Protein AF-A0A3N5FG67-F1 (afdb_monomer)

Nearest PDB structures (foldseek):
  4eu0-assembly1_A  TM=2.355E-01  e=5.392E+00  Pseudomonas aeruginosa PAO1
  4etz-assembly2_B  TM=2.307E-01  e=5.392E+00  Pseudomonas aeruginosa PAO1
  7pik-assembly1_A  TM=1.879E-01  e=8.433E+00  Escherichia coli

Radius of gyration: 26.22 Å; Cα contacts (8 Å, |Δi|>4): 279; chains: 1; bounding box: 77×33×66 Å

Mean predicted aligned error: 15.72 Å

Solvent-accessible surface area (backbone atoms only — not comparable to full-atom values): 15764 Å² total; per-residue (Å²): 131,84,52,70,67,56,54,52,27,53,52,29,44,53,50,21,51,55,36,45,70,78,39,60,71,86,34,72,65,22,47,48,33,37,47,57,21,36,53,44,44,48,61,48,24,77,77,35,61,62,48,38,42,33,62,53,98,92,42,45,23,49,73,85,39,71,60,94,42,66,78,58,40,70,61,45,53,58,52,35,57,72,33,66,47,49,28,42,36,42,34,55,83,58,46,63,67,35,52,48,52,46,47,44,39,57,72,73,63,31,86,87,49,86,44,39,69,59,48,38,55,51,36,43,75,72,66,24,78,39,56,42,40,54,67,74,74,97,77,68,96,67,79,80,77,70,86,85,58,104,58,46,71,67,60,48,43,52,50,46,42,51,49,43,55,48,51,77,74,48,58,80,85,54,46,65,59,55,28,54,52,41,35,55,58,51,59,77,34,70,87,44,91,60,43,67,58,51,58,70,61,50,56,79,94,42,51,81,41,54,50,77,94,71,52,86,65,76,85,54,79,77,76,61,80,48,53,72,38,53,51,50,53,56,70,67,47,53,81,87,71,26,55,67,60,46,71,72,44,43,73,62,43,36,52,50,19,52,77,70,71,36,56,73,59,33,52,55,54,63,75,72,110

Foldseek 3Di:
DDDPLVVQLLVLLLQLLVVLLVDPLPDPSNLVSLVSNQVSVQVVCVVPFKWKWFQDPVWIDIPNHHDPPVVSGVSVVVLCVVLLFGMKMAGHPDDSQLSSLVSNCSNPPRPVPNDQVVVQVVSVVVVNDRMGTPDDPPPDPPPDPPPDFPADLVRLLVLLQVLLVCLVVDDPVCNVVSLVVLVVSLVRCVPPPCSVVSQVSHDPSSNSSDDPVRDPPVVDDPPPVALVNVLVVLVPDDLVVNPPVLVVCLVVSLVRCVVVVNNVSNVVSVVSD

Structure (mmCIF, N/CA/C/O backbone):
data_AF-A0A3N5FG67-F1
#
_entry.id   AF-A0A3N5FG67-F1
#
loop_
_atom_site.group_PDB
_atom_site.id
_atom_site.type_symbol
_atom_site.label_atom_id
_atom_site.label_alt_id
_atom_site.label_comp_id
_atom_site.label_asym_id
_atom_site.label_entity_id
_atom_site.label_seq_id
_atom_site.pdbx_PDB_ins_code
_atom_site.Cartn_x
_atom_site.Cartn_y
_atom_site.Cartn_z
_atom_site.occupancy
_atom_site.B_iso_or_equiv
_atom_site.auth_seq_id
_atom_site.auth_comp_id
_atom_site.auth_asym_id
_atom_site.auth_atom_id
_atom_site.pdbx_PDB_model_num
ATOM 1 N N . MET A 1 1 ? -18.919 -9.288 -8.823 1.00 71.25 1 MET A N 1
ATOM 2 C CA . MET A 1 1 ? -19.728 -8.094 -8.502 1.00 71.25 1 MET A CA 1
ATOM 3 C C . MET A 1 1 ? -19.546 -7.839 -7.022 1.00 71.25 1 MET A C 1
ATOM 5 O O . MET A 1 1 ? -19.678 -8.781 -6.248 1.00 71.25 1 MET A O 1
ATOM 9 N N . VAL A 1 2 ? -19.176 -6.618 -6.641 1.00 88.69 2 VAL A N 1
ATOM 10 C CA . VAL A 1 2 ? -18.920 -6.274 -5.236 1.00 88.69 2 VAL A CA 1
ATOM 11 C C . VAL A 1 2 ? -20.234 -6.344 -4.446 1.00 88.69 2 VAL A C 1
ATOM 13 O O . VAL A 1 2 ? -21.255 -5.838 -4.906 1.00 88.69 2 VAL A O 1
ATOM 16 N N . SER A 1 3 ? -20.225 -7.017 -3.292 1.00 93.81 3 SER A N 1
ATOM 17 C CA . SER A 1 3 ? -21.426 -7.201 -2.461 1.00 93.81 3 SER A CA 1
ATOM 18 C C . SER A 1 3 ? -21.827 -5.915 -1.724 1.00 93.81 3 SER A C 1
ATOM 20 O O . SER A 1 3 ? -20.976 -5.070 -1.447 1.00 93.81 3 SER A O 1
ATOM 22 N N . ALA A 1 4 ? -23.104 -5.787 -1.348 1.00 94.81 4 ALA A N 1
ATOM 23 C CA . ALA A 1 4 ? -23.589 -4.658 -0.545 1.00 94.81 4 ALA A CA 1
ATOM 24 C C . ALA A 1 4 ? -22.830 -4.520 0.789 1.00 94.81 4 ALA A C 1
ATOM 26 O O . ALA A 1 4 ? -22.434 -3.418 1.149 1.00 94.81 4 ALA A O 1
ATOM 27 N N . ALA A 1 5 ? -22.506 -5.643 1.441 1.00 95.88 5 ALA A N 1
ATOM 28 C CA . ALA A 1 5 ? -21.728 -5.658 2.681 1.00 95.88 5 ALA A CA 1
ATOM 29 C C . ALA A 1 5 ? -20.354 -4.980 2.534 1.00 95.88 5 ALA A C 1
ATOM 31 O O . ALA A 1 5 ? -19.906 -4.274 3.432 1.00 95.88 5 ALA A O 1
ATOM 32 N N . VAL A 1 6 ? -19.689 -5.148 1.386 1.00 96.81 6 VAL A N 1
ATOM 33 C CA . VAL A 1 6 ? -18.418 -4.460 1.114 1.00 96.81 6 VAL A CA 1
ATOM 34 C C . VAL A 1 6 ? -18.626 -2.952 0.977 1.00 96.81 6 VAL A C 1
ATOM 36 O O . VAL A 1 6 ? -17.807 -2.181 1.471 1.00 96.81 6 VAL A O 1
ATOM 39 N N . LEU A 1 7 ? -19.701 -2.515 0.317 1.00 96.62 7 LEU A N 1
ATOM 40 C CA . LEU A 1 7 ? -19.998 -1.087 0.180 1.00 96.62 7 LEU A CA 1
ATOM 41 C C . LEU A 1 7 ? -20.246 -0.439 1.546 1.00 96.62 7 LEU A C 1
ATOM 43 O O . LEU A 1 7 ? -19.737 0.656 1.788 1.00 96.62 7 LEU A O 1
ATOM 47 N N . ASP A 1 8 ? -20.937 -1.141 2.445 1.00 97.06 8 ASP A N 1
ATOM 48 C CA . ASP A 1 8 ? -21.167 -0.694 3.820 1.00 97.06 8 ASP A CA 1
ATOM 49 C C . ASP A 1 8 ? -19.847 -0.562 4.596 1.00 97.06 8 ASP A C 1
ATOM 51 O O . ASP A 1 8 ? -19.590 0.479 5.202 1.00 97.06 8 ASP A O 1
ATOM 55 N N . ILE A 1 9 ? -18.956 -1.559 4.504 1.00 97.94 9 ILE A N 1
ATOM 56 C CA . ILE A 1 9 ? -17.616 -1.510 5.121 1.00 97.94 9 ILE A CA 1
ATOM 57 C C . ILE A 1 9 ? -16.832 -0.297 4.627 1.00 97.94 9 ILE A C 1
ATOM 59 O O . ILE A 1 9 ? -16.255 0.442 5.423 1.00 97.94 9 ILE A O 1
ATOM 63 N N . LEU A 1 10 ? -16.806 -0.073 3.314 1.00 97.31 10 LEU A N 1
ATOM 64 C CA . LEU A 1 10 ? -16.072 1.034 2.709 1.00 97.31 10 LEU A CA 1
ATOM 65 C C . LEU A 1 10 ? -16.665 2.400 3.090 1.00 97.31 10 LEU A C 1
ATOM 67 O O . LEU A 1 10 ? -15.917 3.354 3.326 1.00 97.31 10 LEU A O 1
ATOM 71 N N . GLY A 1 11 ? -17.993 2.500 3.181 1.00 97.19 11 GLY A N 1
ATOM 72 C CA . GLY A 1 11 ? -18.691 3.688 3.670 1.00 97.19 11 GLY A CA 1
ATOM 73 C C . GLY A 1 11 ? -18.354 4.000 5.130 1.00 97.19 11 GLY A C 1
ATOM 74 O O . GLY A 1 11 ? -17.994 5.137 5.450 1.00 97.19 11 GLY A O 1
ATOM 75 N N . ASN A 1 12 ? -18.387 2.983 5.991 1.00 97.56 12 ASN A N 1
ATOM 76 C CA . ASN A 1 12 ? -18.045 3.106 7.407 1.00 97.56 12 ASN A CA 1
ATOM 77 C C . ASN A 1 12 ? -16.564 3.451 7.603 1.00 97.56 12 ASN A C 1
ATOM 79 O O . ASN A 1 12 ? -16.246 4.394 8.327 1.00 97.56 12 ASN A O 1
ATOM 83 N N . LEU A 1 13 ? -15.662 2.789 6.872 1.00 97.38 13 LEU A N 1
ATOM 84 C CA . LEU A 1 13 ? -14.227 3.066 6.912 1.00 97.38 13 LEU A CA 1
ATOM 85 C C . LEU A 1 13 ? -13.926 4.516 6.517 1.00 97.38 13 LEU A C 1
ATOM 87 O O . LEU A 1 13 ? -13.163 5.201 7.198 1.00 97.38 13 LEU A O 1
ATOM 91 N N . LYS A 1 14 ? -14.560 5.019 5.450 1.00 96.50 14 LYS A N 1
ATOM 92 C CA . LYS A 1 14 ? -14.459 6.429 5.051 1.00 96.50 14 LYS A CA 1
ATOM 93 C C . LYS A 1 14 ? -14.898 7.362 6.181 1.00 96.50 14 LYS A C 1
ATOM 95 O O . LYS A 1 14 ? -14.212 8.350 6.450 1.00 96.50 14 LYS A O 1
ATOM 100 N N . ALA A 1 15 ? -16.030 7.074 6.822 1.00 96.88 15 ALA A N 1
ATOM 101 C CA . ALA A 1 15 ? -16.536 7.876 7.930 1.00 96.88 15 ALA A CA 1
ATOM 102 C C . ALA A 1 15 ? -15.571 7.856 9.126 1.00 96.88 15 ALA A C 1
ATOM 104 O O . ALA A 1 15 ? -15.249 8.918 9.657 1.00 96.88 15 ALA A O 1
ATOM 105 N N . ALA A 1 16 ? -15.043 6.687 9.491 1.00 97.38 16 ALA A N 1
ATOM 106 C CA . ALA A 1 16 ? -14.086 6.535 10.582 1.00 97.38 16 ALA A CA 1
ATOM 107 C C . ALA A 1 16 ? -12.780 7.298 10.316 1.00 97.38 16 ALA A C 1
ATOM 109 O O . ALA A 1 16 ? -12.319 8.052 11.168 1.00 97.38 16 ALA A O 1
ATOM 110 N N . VAL A 1 17 ? -12.228 7.204 9.101 1.00 96.38 17 VAL A N 1
ATOM 111 C CA . VAL A 1 17 ? -11.057 7.995 8.686 1.00 96.38 17 VAL A CA 1
ATOM 112 C C . VAL A 1 17 ? -11.335 9.498 8.782 1.00 96.38 17 VAL A C 1
ATOM 114 O O . VAL A 1 17 ? -10.488 10.256 9.259 1.00 96.38 17 VAL A O 1
ATOM 117 N N . ALA A 1 18 ? -12.516 9.948 8.345 1.00 96.00 18 ALA A N 1
ATOM 118 C CA . ALA A 1 18 ? -12.897 11.354 8.427 1.00 96.00 18 ALA A CA 1
ATOM 119 C C . ALA A 1 18 ? -12.993 11.840 9.883 1.00 96.00 18 ALA A C 1
ATOM 121 O O . ALA A 1 18 ? -12.473 12.908 10.197 1.00 96.00 18 ALA A O 1
ATOM 122 N N . GLN A 1 19 ? -13.586 11.049 10.782 1.00 97.31 19 GLN A N 1
ATOM 123 C CA . GLN A 1 19 ? -13.655 11.388 12.206 1.00 97.31 19 GLN A CA 1
ATOM 124 C C . GLN A 1 19 ? -12.269 11.396 12.862 1.00 97.31 19 GLN A C 1
ATOM 126 O O . GLN A 1 19 ? -11.948 12.341 13.579 1.00 97.31 19 GLN A O 1
ATOM 131 N N . SER A 1 20 ? -11.405 10.421 12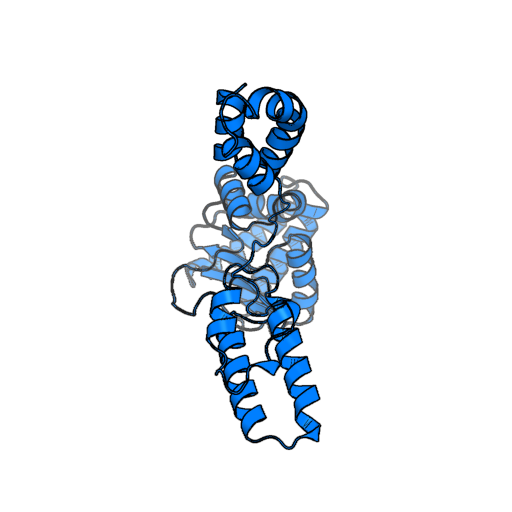.565 1.00 96.12 20 SER A N 1
ATOM 132 C CA . SER A 1 20 ? -10.050 10.336 13.139 1.00 96.12 20 SER A CA 1
ATOM 133 C C . SER A 1 20 ? -9.122 11.468 12.693 1.00 96.12 20 SER A C 1
ATOM 135 O O . SER A 1 20 ? -8.167 11.807 13.397 1.00 96.12 20 SER A O 1
ATOM 137 N N . ARG A 1 21 ? -9.402 12.096 11.542 1.00 95.00 21 ARG A N 1
ATOM 138 C CA . ARG A 1 21 ? -8.730 13.335 11.110 1.00 95.00 21 ARG A CA 1
ATOM 139 C C . ARG A 1 21 ? -9.104 14.531 11.980 1.00 95.00 21 ARG A C 1
ATOM 141 O O . ARG A 1 21 ? -8.253 15.375 12.241 1.00 95.00 21 ARG A O 1
ATOM 148 N N . LEU A 1 22 ? -10.362 14.605 12.411 1.00 96.31 22 LEU A N 1
ATOM 149 C CA . LEU A 1 22 ? -10.921 15.753 13.129 1.00 96.31 22 LEU A CA 1
ATOM 150 C C . LEU A 1 22 ? -10.793 15.631 14.650 1.00 96.31 22 LEU A C 1
ATOM 152 O O . LEU A 1 22 ? -10.710 16.639 15.348 1.00 96.31 22 LEU A O 1
ATOM 156 N N . HIS A 1 23 ? -10.760 14.406 15.166 1.00 96.50 23 HIS A N 1
ATOM 157 C CA . HIS A 1 23 ? -10.840 14.119 16.592 1.00 96.50 23 HIS A CA 1
ATOM 158 C C . HIS A 1 23 ? -9.753 13.123 17.030 1.00 96.50 23 HIS A C 1
ATOM 160 O O . HIS A 1 23 ? -9.230 12.371 16.204 1.00 96.50 23 HIS A O 1
ATOM 166 N N . PRO A 1 24 ? -9.373 13.110 18.322 1.00 93.94 24 PRO A N 1
ATOM 167 C CA . PRO A 1 24 ? -8.486 12.082 18.859 1.00 93.94 24 PRO A CA 1
ATOM 168 C C . PRO A 1 24 ? -9.160 10.702 18.833 1.00 93.94 24 PRO A C 1
ATOM 170 O O . PRO A 1 24 ? -10.391 10.602 18.869 1.00 93.94 24 PRO A O 1
ATOM 173 N N . LYS A 1 25 ? -8.342 9.641 18.816 1.00 92.88 25 LYS A N 1
ATOM 174 C CA . LYS A 1 25 ? -8.797 8.247 18.674 1.00 92.88 25 LYS A CA 1
ATOM 175 C C . LYS A 1 25 ? -9.834 7.810 19.722 1.00 92.88 25 LYS A C 1
ATOM 177 O O . LYS A 1 25 ? -10.733 7.043 19.403 1.00 92.88 25 LYS A O 1
ATOM 182 N N . ASP A 1 26 ? -9.746 8.350 20.938 1.00 93.94 26 ASP A N 1
ATOM 183 C CA . ASP A 1 26 ? -10.610 7.981 22.069 1.00 93.94 26 ASP A CA 1
ATOM 184 C C . ASP A 1 26 ? -11.890 8.838 22.147 1.00 93.94 26 ASP A C 1
ATOM 186 O O . ASP A 1 26 ? -12.676 8.725 23.088 1.00 93.94 26 ASP A O 1
ATOM 190 N N . SER A 1 27 ? -12.112 9.733 21.176 1.00 97.25 27 SER A N 1
ATOM 191 C CA . SER A 1 27 ? -13.328 10.548 21.135 1.00 97.25 27 SER A CA 1
ATOM 192 C C . SER A 1 27 ? -14.575 9.687 20.878 1.00 97.25 27 SER A C 1
ATOM 194 O O . SER A 1 27 ? -14.514 8.741 20.086 1.00 97.25 27 SER A O 1
ATOM 196 N N . PRO A 1 28 ? -15.743 10.029 21.461 1.00 97.50 28 PRO A N 1
ATOM 197 C CA . PRO A 1 28 ? -16.978 9.271 21.251 1.00 97.50 28 PRO A CA 1
ATOM 198 C C . PRO A 1 28 ? -17.358 9.103 19.773 1.00 97.50 28 PRO A C 1
ATOM 200 O O . PRO A 1 28 ? -17.897 8.070 19.384 1.00 97.50 28 PRO A O 1
ATOM 203 N N . GLN A 1 29 ? -17.061 10.104 18.939 1.00 96.00 29 GLN A N 1
ATOM 204 C CA . GLN A 1 29 ? -17.326 10.081 17.501 1.00 96.00 29 GLN A CA 1
ATOM 205 C C . GLN A 1 29 ? -16.463 9.037 16.785 1.00 96.00 29 GLN A C 1
ATOM 207 O O . GLN A 1 29 ? -16.998 8.226 16.027 1.00 96.00 29 GLN A O 1
ATOM 212 N N . VAL A 1 30 ? -15.151 9.023 17.052 1.00 96.38 30 VAL A N 1
ATOM 213 C CA . VAL A 1 30 ? -14.223 8.054 16.451 1.00 96.38 30 VAL A CA 1
ATOM 214 C C . VAL A 1 30 ? -14.550 6.647 16.928 1.00 96.38 30 VAL A C 1
ATOM 216 O O . VAL A 1 30 ? -14.718 5.762 16.095 1.00 96.38 30 VAL A O 1
ATOM 219 N N . VAL A 1 31 ? -14.749 6.457 18.235 1.00 96.75 31 VAL A N 1
ATOM 220 C CA . VAL A 1 31 ? -15.104 5.155 18.818 1.00 96.75 31 VAL A CA 1
ATOM 221 C C . VAL A 1 31 ? -16.396 4.612 18.209 1.00 96.75 31 VAL A C 1
ATOM 223 O O . VAL A 1 31 ? -16.435 3.447 17.817 1.00 96.75 31 VAL A O 1
ATOM 226 N N . LYS A 1 32 ? -17.430 5.451 18.051 1.00 97.56 32 LYS A N 1
ATOM 227 C CA . LYS A 1 32 ? -18.690 5.047 17.415 1.00 97.56 32 LYS A CA 1
ATOM 228 C C . LYS A 1 32 ? -18.476 4.612 15.963 1.00 97.56 32 LYS A C 1
ATOM 230 O O . LYS A 1 32 ? -18.797 3.482 15.619 1.00 97.56 32 LYS A O 1
ATOM 235 N N . THR A 1 33 ? -17.885 5.471 15.126 1.00 97.25 33 THR A N 1
ATOM 236 C CA . THR A 1 33 ? -17.659 5.134 13.704 1.00 97.25 33 THR A CA 1
ATOM 237 C C . THR A 1 33 ? -16.707 3.953 13.514 1.00 97.25 33 THR A C 1
ATOM 239 O O . THR A 1 33 ? -16.878 3.158 12.590 1.00 97.25 33 THR A O 1
ATOM 242 N N . GLY A 1 34 ? -15.728 3.796 14.405 1.00 97.12 34 GLY A N 1
ATOM 243 C CA . GLY A 1 34 ? -14.847 2.637 14.439 1.00 97.12 34 GLY A CA 1
ATOM 244 C C . GLY A 1 34 ? -15.579 1.361 14.844 1.00 97.12 34 GLY A C 1
ATOM 245 O O . GLY A 1 34 ? -15.317 0.325 14.247 1.00 97.12 34 GLY A O 1
ATOM 246 N N . SER A 1 35 ? -16.533 1.430 15.779 1.00 97.81 35 SER A N 1
ATOM 247 C CA . SER A 1 35 ? -17.412 0.304 16.122 1.00 97.81 35 SER A CA 1
ATOM 248 C C . SER A 1 35 ? -18.283 -0.110 14.937 1.00 97.81 35 SER A C 1
ATOM 250 O O . SER A 1 35 ? 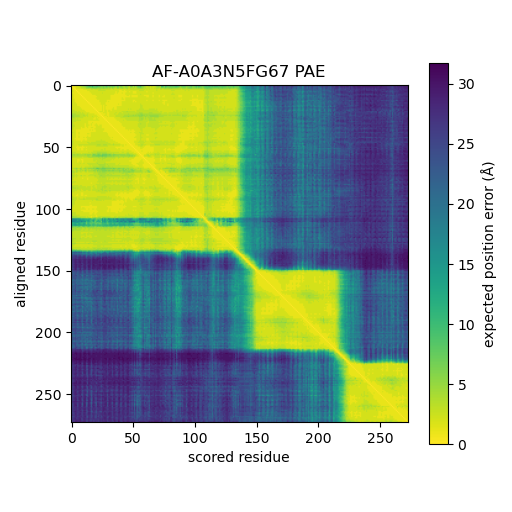-18.323 -1.289 14.607 1.00 97.81 35 SER A O 1
ATOM 252 N N . ASP A 1 36 ? -18.918 0.842 14.248 1.00 97.69 36 ASP A N 1
ATOM 253 C CA . ASP A 1 36 ? -19.762 0.551 13.077 1.00 97.69 36 ASP A CA 1
ATOM 254 C C . ASP A 1 36 ? -18.934 -0.093 11.940 1.00 97.69 36 ASP A C 1
ATOM 256 O O . ASP A 1 36 ? -19.341 -1.072 11.300 1.00 97.69 36 ASP A O 1
ATOM 260 N N . THR A 1 37 ? -17.712 0.412 11.726 1.00 98.12 37 THR A N 1
ATOM 261 C CA . THR A 1 37 ? -16.749 -0.174 10.777 1.00 98.12 37 THR A CA 1
ATOM 262 C C . THR A 1 37 ? -16.323 -1.574 11.213 1.00 98.12 37 THR A C 1
ATOM 264 O O . THR A 1 37 ? -16.264 -2.481 10.388 1.00 98.12 37 THR A O 1
ATOM 267 N N . PHE A 1 38 ? -16.051 -1.769 12.503 1.00 98.44 38 PHE A N 1
ATOM 268 C CA . PHE A 1 38 ? -15.625 -3.051 13.049 1.00 98.44 38 PHE A CA 1
ATOM 269 C C . PHE A 1 38 ? -16.704 -4.123 12.907 1.00 98.44 38 PHE A C 1
ATOM 271 O O . PHE A 1 38 ? -16.403 -5.204 12.415 1.00 98.44 38 PHE A O 1
ATOM 278 N N . GLU A 1 39 ? -17.952 -3.831 13.274 1.00 98.25 39 GLU A N 1
ATOM 279 C CA . GLU A 1 39 ? -19.057 -4.794 13.190 1.00 98.25 39 GLU A CA 1
ATOM 280 C C . GLU A 1 39 ? -19.309 -5.241 11.744 1.00 98.25 39 GLU A C 1
ATOM 282 O O . GLU A 1 39 ? -19.412 -6.437 11.461 1.00 98.25 39 GLU A O 1
ATOM 287 N N . SER A 1 40 ? -19.327 -4.290 10.803 1.00 97.94 40 SER A N 1
ATOM 288 C CA . SER A 1 40 ? -19.484 -4.596 9.374 1.00 97.94 40 SER A CA 1
ATOM 289 C C . SER A 1 40 ? -18.306 -5.406 8.821 1.00 97.94 40 SER A C 1
ATOM 291 O O . SER A 1 40 ? -18.511 -6.407 8.128 1.00 97.94 40 SER A O 1
ATOM 293 N N . LEU A 1 41 ? -17.072 -5.034 9.178 1.00 98.25 41 LEU A N 1
ATOM 294 C CA . LEU A 1 41 ? -15.870 -5.764 8.781 1.00 98.25 41 LEU A CA 1
ATOM 295 C C . LEU A 1 41 ? -15.846 -7.177 9.376 1.00 98.25 41 LEU A C 1
ATOM 297 O O . LEU A 1 41 ? -15.571 -8.135 8.659 1.00 98.25 41 LEU A O 1
ATOM 301 N N . LYS A 1 42 ? -16.170 -7.328 10.661 1.00 98.12 42 LYS A N 1
ATOM 302 C CA . LYS A 1 42 ? -16.207 -8.613 11.362 1.00 98.12 42 LYS A CA 1
ATOM 303 C C . LYS A 1 42 ? -17.234 -9.552 10.735 1.00 98.12 42 LYS A C 1
ATOM 305 O O . LYS A 1 42 ? -16.895 -10.695 10.440 1.00 98.12 42 LYS A O 1
ATOM 310 N N . ALA A 1 43 ? -18.453 -9.073 10.484 1.00 97.56 43 ALA A N 1
ATOM 311 C CA . ALA A 1 43 ? -19.500 -9.867 9.842 1.00 97.56 43 ALA A CA 1
ATOM 312 C C . ALA A 1 43 ? -19.064 -10.380 8.459 1.00 97.56 43 ALA A C 1
ATOM 314 O O . ALA A 1 43 ? -19.313 -11.537 8.117 1.00 97.56 43 ALA A O 1
ATOM 315 N N . TYR A 1 44 ? -18.365 -9.549 7.680 1.00 97.94 44 TYR A N 1
ATOM 316 C CA . TYR A 1 44 ? -17.788 -9.976 6.407 1.00 97.94 44 TYR A CA 1
ATOM 317 C C . TYR A 1 44 ? -16.656 -10.988 6.595 1.00 97.94 44 TYR A C 1
ATOM 319 O O . TYR A 1 44 ? -16.644 -12.006 5.900 1.00 97.94 44 TYR A O 1
ATOM 327 N N . LEU A 1 45 ? -15.743 -10.737 7.542 1.00 97.56 45 LEU A N 1
ATOM 328 C CA . LEU A 1 45 ? -14.563 -11.569 7.782 1.00 97.56 45 LEU A CA 1
ATOM 329 C C . LEU A 1 45 ? -14.881 -12.949 8.378 1.00 97.56 45 LEU A C 1
ATOM 331 O O . LEU A 1 45 ? -14.123 -13.904 8.194 1.00 97.56 45 LEU A O 1
ATOM 335 N N . ASP A 1 46 ? -16.012 -13.071 9.073 1.00 96.81 46 ASP A N 1
ATOM 336 C CA . ASP A 1 46 ? -16.526 -14.350 9.560 1.00 96.81 46 ASP A CA 1
ATOM 337 C C . ASP A 1 46 ? -16.960 -15.270 8.401 1.00 96.81 46 ASP A C 1
ATOM 339 O O . ASP A 1 46 ? -16.826 -16.490 8.511 1.00 96.81 46 A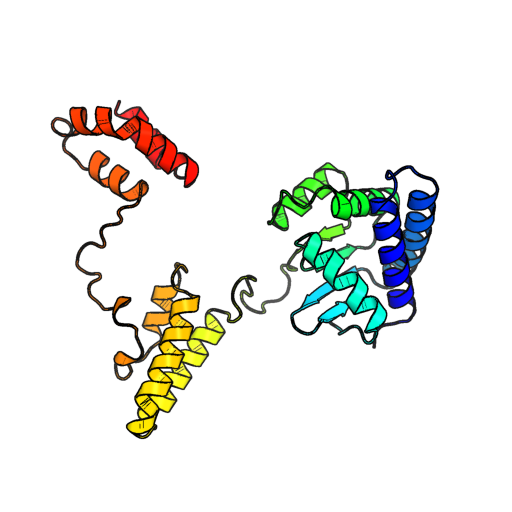SP A O 1
ATOM 343 N N . ALA A 1 47 ? -17.410 -14.696 7.276 1.00 97.12 47 ALA A N 1
ATOM 344 C CA . ALA A 1 47 ? -17.766 -15.427 6.057 1.00 97.12 47 ALA A CA 1
ATOM 345 C C . ALA A 1 47 ? -16.616 -15.515 5.031 1.00 97.12 47 ALA A C 1
ATOM 347 O O . ALA A 1 47 ? -16.517 -16.500 4.302 1.00 97.12 47 ALA A O 1
ATOM 348 N N . HIS A 1 48 ? -15.742 -14.507 4.978 1.00 96.81 48 HIS A N 1
ATOM 349 C CA . HIS A 1 48 ? -14.634 -14.397 4.029 1.00 96.81 48 HIS A CA 1
ATOM 350 C C . HIS A 1 48 ? -13.345 -14.100 4.800 1.00 96.81 48 HIS A C 1
ATOM 352 O O . HIS A 1 48 ? -13.203 -13.004 5.321 1.00 96.81 48 HIS A O 1
ATOM 358 N N . PRO A 1 49 ? -12.364 -15.010 4.876 1.00 96.31 49 PRO A N 1
ATOM 359 C CA . PRO A 1 49 ? -11.245 -14.876 5.814 1.00 96.31 49 PRO A CA 1
ATOM 360 C C . PRO A 1 49 ? -10.357 -13.640 5.588 1.00 96.31 49 PRO A C 1
ATOM 362 O O . PRO A 1 49 ? -9.584 -13.281 6.480 1.00 96.31 49 PRO A O 1
ATOM 365 N N . THR A 1 50 ? -10.447 -13.004 4.418 1.00 97.31 50 THR A N 1
ATOM 366 C CA . THR A 1 50 ? -9.659 -11.833 4.039 1.00 97.31 50 THR A CA 1
ATOM 367 C C . THR A 1 50 ? -10.487 -10.809 3.257 1.00 97.31 50 THR A C 1
ATOM 369 O O . THR A 1 50 ? -11.395 -11.150 2.495 1.00 97.31 50 THR A O 1
ATOM 372 N N . LEU A 1 51 ? -10.143 -9.532 3.436 1.00 97.31 51 LEU A N 1
ATOM 373 C CA . LEU A 1 51 ? -10.601 -8.411 2.618 1.00 97.31 51 LEU A CA 1
ATOM 374 C C . LEU A 1 51 ? -9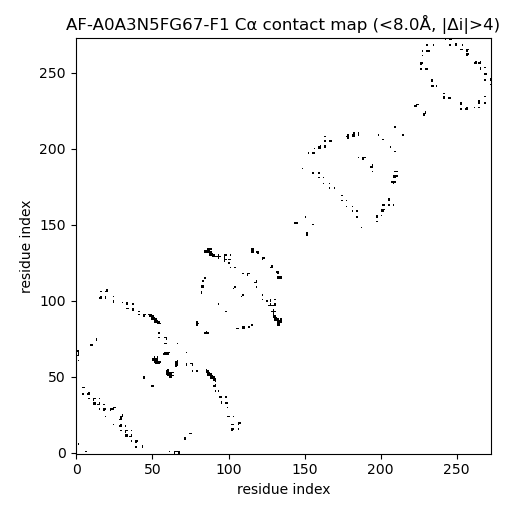.385 -7.601 2.168 1.00 97.31 51 LEU A C 1
ATOM 376 O O . LEU A 1 51 ? -8.673 -7.034 2.992 1.00 97.31 51 LEU A O 1
ATOM 380 N N . VAL A 1 52 ? -9.172 -7.523 0.861 1.00 96.75 52 VAL A N 1
ATOM 381 C CA . VAL A 1 52 ? -8.080 -6.789 0.223 1.00 96.75 52 VAL A CA 1
ATOM 382 C C . VAL A 1 52 ? -8.654 -5.571 -0.481 1.00 96.75 52 VAL A C 1
ATOM 384 O O . VAL A 1 52 ? -9.495 -5.698 -1.369 1.00 96.75 52 VAL A O 1
ATOM 387 N N . LEU A 1 53 ? -8.182 -4.390 -0.102 1.00 96.81 53 LEU A N 1
ATOM 388 C CA . LEU A 1 53 ? -8.471 -3.129 -0.771 1.00 96.81 53 LEU A CA 1
ATOM 389 C C . LEU A 1 53 ? -7.205 -2.668 -1.475 1.00 96.81 53 LEU A C 1
ATOM 391 O O . LEU A 1 53 ? -6.206 -2.449 -0.800 1.00 96.81 53 LEU A O 1
ATOM 395 N N . SER A 1 54 ? -7.240 -2.476 -2.791 1.00 95.50 54 SER A N 1
ATOM 396 C CA . SER A 1 54 ? -6.050 -2.069 -3.545 1.00 95.50 54 SER A CA 1
ATOM 397 C C . SER A 1 54 ? -6.364 -0.973 -4.547 1.00 95.50 54 SER A C 1
ATOM 399 O O . SER A 1 54 ? -7.338 -1.052 -5.294 1.00 95.50 54 SER A O 1
ATOM 401 N N . THR A 1 55 ? -5.505 0.037 -4.599 1.00 93.81 55 THR A N 1
ATOM 402 C CA . THR A 1 55 ? -5.535 1.086 -5.618 1.00 93.81 55 THR A CA 1
ATOM 403 C C . THR A 1 55 ? -4.719 0.659 -6.833 1.00 93.81 55 THR A C 1
ATOM 405 O O . THR A 1 55 ? -3.594 0.176 -6.722 1.00 93.81 55 THR A O 1
ATOM 408 N N . THR A 1 56 ? -5.305 0.826 -8.012 1.00 91.38 56 THR A N 1
ATOM 409 C CA . THR A 1 56 ? -4.682 0.557 -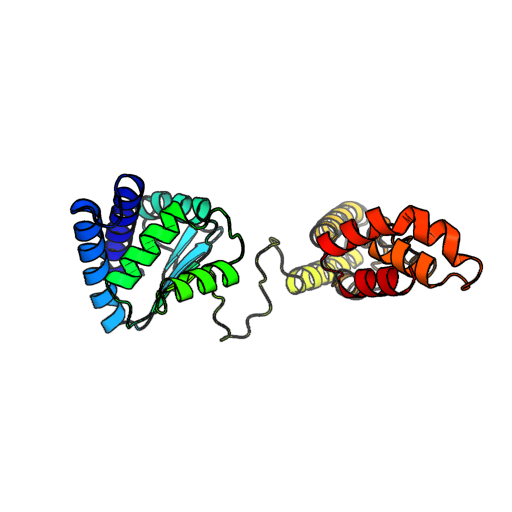9.310 1.00 91.38 56 THR A CA 1
ATOM 410 C C . THR A 1 56 ? -4.809 1.794 -10.196 1.00 91.38 56 THR A C 1
ATOM 412 O O . THR A 1 56 ? -5.545 2.725 -9.877 1.00 91.38 56 THR A O 1
ATOM 415 N N . HIS A 1 57 ? -4.149 1.792 -11.354 1.00 86.19 57 HIS A N 1
ATOM 416 C CA . HIS A 1 57 ? -4.338 2.833 -12.371 1.00 86.19 57 HIS A CA 1
ATOM 417 C C . HIS A 1 57 ? -5.788 2.911 -12.883 1.00 86.19 57 HIS A C 1
ATOM 419 O O . HIS A 1 57 ? -6.232 3.971 -13.309 1.00 86.19 57 HIS A O 1
ATOM 425 N N . SER A 1 58 ? -6.515 1.790 -12.842 1.00 86.56 58 SER A N 1
ATOM 426 C CA . SER A 1 58 ? -7.907 1.691 -13.289 1.00 86.56 58 SER A CA 1
ATOM 427 C C . SER A 1 58 ? -8.924 2.067 -12.212 1.00 86.56 58 SER A C 1
ATOM 429 O O . SER A 1 58 ? -10.110 2.161 -12.520 1.00 86.56 58 SER A O 1
ATOM 431 N N . GLY A 1 59 ? -8.476 2.266 -10.966 1.00 93.31 59 GLY A N 1
ATOM 432 C CA . GLY A 1 59 ? -9.370 2.542 -9.854 1.00 93.31 59 GLY A CA 1
ATOM 433 C C . GLY A 1 59 ? -9.119 1.734 -8.587 1.00 93.31 59 GLY A C 1
ATOM 434 O O . GLY A 1 59 ? -8.086 1.072 -8.432 1.00 93.31 59 GLY A O 1
ATOM 435 N N . LEU A 1 60 ? -10.091 1.781 -7.678 1.00 94.62 60 LEU A N 1
ATOM 436 C CA . LEU A 1 60 ? -10.110 0.980 -6.455 1.00 94.62 60 LEU A CA 1
ATOM 437 C C . LEU A 1 60 ? -10.634 -0.430 -6.753 1.00 94.62 60 LEU A C 1
ATOM 439 O O . LEU A 1 60 ? -11.677 -0.616 -7.380 1.00 94.62 60 LEU A O 1
ATOM 443 N N . THR A 1 61 ? -9.921 -1.433 -6.257 1.00 96.00 61 THR A N 1
ATOM 444 C CA . THR A 1 61 ? -10.302 -2.842 -6.350 1.00 96.00 61 THR A CA 1
ATOM 445 C C . THR A 1 61 ? -10.549 -3.416 -4.962 1.00 96.00 61 THR A C 1
ATOM 447 O O . THR A 1 61 ? -9.875 -3.053 -3.995 1.00 96.00 61 THR A O 1
ATOM 450 N N . VAL A 1 62 ? -11.523 -4.317 -4.871 1.00 96.31 62 VAL A N 1
ATOM 451 C CA . VAL A 1 62 ? -11.821 -5.113 -3.683 1.00 96.31 62 VAL A CA 1
ATOM 452 C C . VAL A 1 62 ? -11.655 -6.580 -4.039 1.00 96.31 62 VAL A C 1
ATOM 454 O O . VAL A 1 62 ? -12.350 -7.076 -4.926 1.00 96.31 62 VAL A O 1
ATOM 457 N N . ASN A 1 63 ? -10.737 -7.277 -3.369 1.00 95.00 63 ASN A N 1
ATOM 458 C CA . ASN A 1 63 ? -10.387 -8.670 -3.665 1.00 95.00 63 ASN A CA 1
ATOM 459 C C . ASN A 1 63 ? -10.120 -8.888 -5.171 1.00 95.00 63 ASN A C 1
ATOM 461 O O . ASN A 1 63 ? -10.631 -9.826 -5.780 1.00 95.00 63 ASN A O 1
ATOM 465 N N . GLY A 1 64 ? -9.393 -7.954 -5.796 1.00 92.75 64 GLY A N 1
ATOM 466 C CA . GLY A 1 64 ? -9.070 -7.973 -7.228 1.00 92.75 64 GLY A CA 1
ATOM 467 C C . GLY A 1 64 ? -10.212 -7.575 -8.175 1.00 92.75 64 GLY A C 1
ATOM 468 O O . GLY A 1 64 ? -9.980 -7.437 -9.372 1.00 92.75 64 GLY A O 1
ATOM 469 N N . GLN A 1 65 ? -11.433 -7.348 -7.680 1.00 93.38 65 GLN A N 1
ATOM 470 C CA . GLN A 1 65 ? -12.556 -6.878 -8.499 1.00 93.38 65 GLN A CA 1
ATOM 471 C C . GLN A 1 65 ? -12.666 -5.355 -8.458 1.00 93.38 65 GLN A C 1
ATOM 473 O O . GLN A 1 65 ? -12.647 -4.762 -7.383 1.00 93.38 65 GLN A O 1
ATOM 478 N N . GLN A 1 66 ? -12.836 -4.714 -9.615 1.00 94.06 66 GLN A N 1
ATOM 479 C CA . GLN A 1 66 ? -13.036 -3.266 -9.682 1.00 94.06 66 GLN A CA 1
ATOM 480 C C . GLN A 1 66 ? -14.319 -2.846 -8.952 1.00 94.06 66 GLN A C 1
ATOM 482 O O . GLN A 1 66 ? -15.376 -3.474 -9.087 1.00 94.06 66 GLN A O 1
ATOM 487 N N . LEU A 1 67 ? -14.225 -1.775 -8.167 1.00 94.69 67 LEU A N 1
ATOM 488 C CA . LEU A 1 67 ? -15.351 -1.225 -7.433 1.00 94.69 67 LEU A CA 1
ATOM 489 C C . LEU A 1 67 ? -16.272 -0.442 -8.379 1.00 94.69 67 LEU A C 1
ATOM 491 O O . LEU A 1 67 ? -15.944 0.651 -8.818 1.00 94.69 67 LEU A O 1
ATOM 495 N N . ALA A 1 68 ? -17.476 -0.953 -8.638 1.00 91.00 68 ALA A N 1
ATOM 496 C CA . ALA A 1 68 ? -18.486 -0.270 -9.455 1.00 91.00 68 ALA A CA 1
ATOM 497 C C . ALA A 1 68 ? -19.259 0.819 -8.669 1.00 91.00 68 ALA A C 1
ATOM 499 O O . ALA A 1 68 ? -20.486 0.874 -8.713 1.00 91.00 68 ALA A O 1
ATOM 500 N N . ALA A 1 69 ? -18.556 1.659 -7.903 1.00 91.75 69 ALA A N 1
ATOM 501 C CA . ALA A 1 69 ? -19.147 2.696 -7.051 1.00 91.75 69 ALA A CA 1
ATOM 502 C C . ALA A 1 69 ? -18.308 3.984 -7.089 1.00 91.75 69 ALA A C 1
ATOM 504 O O . ALA A 1 69 ? -17.643 4.343 -6.114 1.00 91.75 69 ALA A O 1
ATOM 505 N N . ALA A 1 70 ? -18.379 4.695 -8.220 1.00 88.19 70 ALA A N 1
ATOM 506 C CA . ALA A 1 70 ? -17.532 5.851 -8.535 1.00 88.19 70 ALA A CA 1
ATOM 507 C C . ALA A 1 70 ? -17.491 6.930 -7.431 1.00 88.19 70 ALA A C 1
ATOM 509 O O . ALA A 1 70 ? -16.439 7.502 -7.154 1.00 88.19 70 ALA A O 1
ATOM 510 N N . GLY A 1 71 ? -18.617 7.194 -6.753 1.00 92.62 71 GLY A N 1
ATOM 511 C CA . GLY A 1 71 ? -18.665 8.181 -5.666 1.00 92.62 71 GLY A CA 1
ATOM 512 C C . GLY A 1 71 ? -17.864 7.772 -4.423 1.00 92.62 71 GLY A C 1
ATOM 513 O O . GLY A 1 71 ? -17.262 8.617 -3.759 1.00 92.62 71 GLY A O 1
ATOM 514 N N . LEU A 1 72 ? -17.832 6.475 -4.108 1.00 92.88 72 LEU A N 1
ATOM 515 C CA . LEU A 1 72 ? -17.076 5.950 -2.974 1.00 92.88 72 LEU A CA 1
ATOM 516 C C . LEU A 1 72 ? -15.593 5.851 -3.325 1.00 92.88 72 LEU A C 1
ATOM 518 O O . LEU A 1 72 ? -14.746 6.351 -2.584 1.00 92.88 72 LEU A O 1
ATOM 522 N N . GLU A 1 73 ? -15.312 5.303 -4.502 1.00 93.50 73 GLU A N 1
ATOM 523 C CA . GLU A 1 73 ? -13.986 5.216 -5.100 1.00 93.50 73 GLU A CA 1
ATOM 524 C C . GLU A 1 73 ? -13.268 6.572 -5.132 1.00 93.50 73 GLU A C 1
ATOM 526 O O . GLU A 1 73 ? -12.186 6.707 -4.555 1.00 93.50 73 GLU A O 1
ATOM 531 N N . GLY A 1 74 ? -13.904 7.602 -5.702 1.00 92.88 74 GLY A N 1
ATOM 532 C CA . GLY A 1 74 ? -13.330 8.946 -5.799 1.00 92.88 74 GLY A CA 1
ATOM 533 C C . GLY A 1 74 ? -13.032 9.589 -4.442 1.00 92.88 74 GLY A C 1
ATOM 534 O O . GLY A 1 74 ? -12.191 10.479 -4.350 1.00 92.88 74 GLY A O 1
ATOM 535 N N . SER A 1 75 ? -13.675 9.118 -3.369 1.00 94.31 75 SER A N 1
ATOM 536 C CA . SER A 1 75 ? -13.414 9.592 -2.008 1.00 94.31 75 SER A CA 1
ATOM 537 C C . SER A 1 75 ? -12.365 8.783 -1.241 1.00 94.31 75 SER A C 1
ATOM 539 O O . SER A 1 75 ? -11.736 9.333 -0.340 1.00 94.31 75 SER A O 1
ATOM 541 N N . LEU A 1 76 ? -12.148 7.511 -1.588 1.00 94.88 76 LEU A N 1
ATOM 542 C CA . LEU A 1 76 ? -11.178 6.635 -0.921 1.00 94.88 76 LEU A CA 1
ATOM 543 C C . LEU A 1 76 ? -9.791 6.690 -1.568 1.00 94.88 76 LEU A C 1
ATOM 545 O O . LEU A 1 76 ? -8.7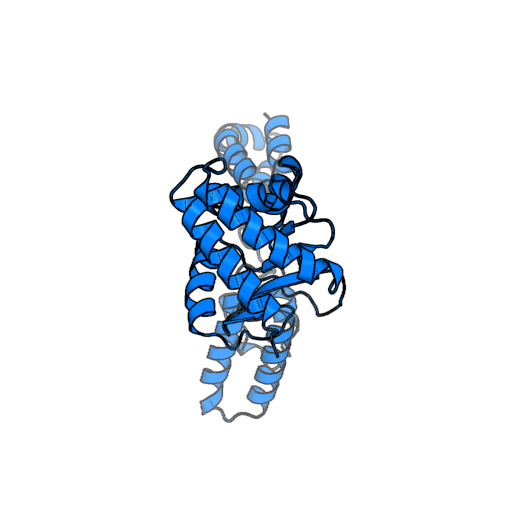96 6.693 -0.848 1.00 94.88 76 LEU A O 1
ATOM 549 N N . ILE A 1 77 ? -9.695 6.803 -2.897 1.00 94.12 77 ILE A N 1
ATOM 550 C CA . ILE A 1 77 ? -8.398 6.882 -3.596 1.00 94.12 77 ILE A CA 1
ATOM 551 C C . ILE A 1 77 ? -7.499 8.010 -3.047 1.00 94.12 77 ILE A C 1
ATOM 553 O O . ILE A 1 77 ? -6.324 7.743 -2.772 1.00 94.12 77 ILE A O 1
ATOM 557 N N . PRO A 1 78 ? -7.997 9.242 -2.801 1.00 93.00 78 PRO A N 1
ATOM 558 C CA . PRO A 1 78 ? -7.173 10.301 -2.218 1.00 93.00 78 PRO A CA 1
ATOM 559 C C . PRO A 1 78 ? -6.680 9.977 -0.805 1.00 93.00 78 PRO A C 1
ATOM 561 O O . PRO A 1 78 ? -5.615 10.438 -0.410 1.00 93.00 78 PRO A O 1
ATOM 564 N N . VAL A 1 79 ? -7.434 9.182 -0.038 1.00 91.94 79 VAL A N 1
ATOM 565 C CA . VAL A 1 79 ? -7.036 8.751 1.308 1.00 91.94 79 VAL A CA 1
ATOM 566 C C . VAL A 1 79 ? -5.844 7.797 1.229 1.00 91.94 79 VAL A C 1
ATOM 568 O O . VAL A 1 79 ? -4.851 8.028 1.912 1.00 91.94 79 VAL A O 1
ATOM 571 N N . PHE A 1 80 ? -5.909 6.786 0.359 1.00 92.06 80 PHE A N 1
ATOM 572 C CA . PHE A 1 80 ? -4.807 5.847 0.118 1.00 92.06 80 PHE A CA 1
ATOM 573 C C . PHE A 1 80 ? -3.565 6.572 -0.412 1.00 92.06 80 PHE A C 1
ATOM 575 O O . PHE A 1 80 ? -2.463 6.390 0.101 1.00 92.06 80 PHE A O 1
ATOM 582 N N . THR A 1 81 ? -3.766 7.475 -1.375 1.00 89.62 81 THR A N 1
ATOM 583 C CA . THR A 1 81 ? -2.688 8.261 -1.989 1.00 89.62 81 THR A CA 1
ATOM 584 C C . THR A 1 81 ? -2.002 9.170 -0.969 1.00 89.62 81 THR A C 1
ATOM 586 O O . THR A 1 81 ? -0.776 9.204 -0.910 1.00 89.62 81 THR A O 1
ATOM 589 N N . ALA A 1 82 ? -2.772 9.874 -0.132 1.00 87.38 82 ALA A N 1
ATOM 590 C CA . ALA A 1 82 ? -2.224 10.729 0.921 1.00 87.38 82 ALA A CA 1
ATOM 591 C C . ALA A 1 82 ? -1.451 9.934 1.985 1.00 87.38 82 ALA A C 1
ATOM 593 O O . ALA A 1 82 ? -0.491 10.451 2.548 1.00 87.38 82 ALA A O 1
ATOM 594 N N . ALA A 1 83 ? -1.851 8.686 2.239 1.00 86.69 83 ALA A N 1
ATOM 595 C CA . ALA A 1 83 ? -1.156 7.779 3.146 1.00 86.69 83 ALA A CA 1
ATOM 596 C C . ALA A 1 83 ? 0.050 7.068 2.501 1.00 86.69 83 ALA A C 1
ATOM 598 O O . ALA A 1 83 ? 0.765 6.358 3.200 1.00 86.69 83 ALA A O 1
ATOM 599 N N . GLY A 1 84 ? 0.276 7.218 1.189 1.00 87.88 84 GLY A N 1
ATOM 600 C CA . GLY A 1 84 ? 1.323 6.487 0.468 1.00 87.88 84 GLY A CA 1
ATOM 601 C C . GLY A 1 84 ? 1.094 4.972 0.414 1.00 87.88 84 GLY A C 1
ATOM 602 O O . GLY A 1 84 ? 2.048 4.224 0.225 1.00 87.88 84 GLY A O 1
ATOM 603 N N . VAL A 1 85 ? -0.152 4.524 0.586 1.00 90.69 85 VAL A N 1
ATOM 604 C CA . VAL A 1 85 ? -0.539 3.110 0.661 1.00 90.69 85 VAL A CA 1
ATOM 605 C C . VAL A 1 85 ? -1.173 2.675 -0.653 1.00 90.69 85 VAL A C 1
ATOM 607 O O . VAL A 1 85 ? -2.093 3.325 -1.149 1.00 90.69 85 VAL A O 1
ATOM 610 N N . ARG A 1 86 ? -0.726 1.544 -1.201 1.00 92.56 86 ARG A N 1
ATOM 611 C CA . ARG A 1 86 ? -1.310 0.939 -2.403 1.00 92.56 86 ARG A CA 1
ATOM 612 C C . ARG A 1 86 ? -2.377 -0.085 -2.068 1.00 92.56 86 ARG A C 1
ATOM 614 O O . ARG A 1 86 ? -3.394 -0.108 -2.760 1.00 92.56 86 ARG A O 1
ATOM 621 N N . SER A 1 87 ? -2.177 -0.891 -1.029 1.00 95.31 87 SER A N 1
ATOM 622 C CA . SER A 1 87 ? -3.129 -1.919 -0.614 1.00 95.31 87 SER A CA 1
ATOM 623 C C . SER A 1 87 ? -3.245 -2.067 0.899 1.00 95.31 87 SER A C 1
ATOM 625 O O . SER A 1 87 ? -2.258 -1.947 1.619 1.00 95.31 87 SER A O 1
ATOM 627 N N . ILE A 1 88 ? -4.441 -2.410 1.367 1.00 96.50 88 ILE A N 1
ATOM 628 C CA . ILE A 1 88 ? -4.747 -2.763 2.754 1.00 96.50 88 ILE A CA 1
ATOM 629 C C . ILE A 1 88 ? -5.359 -4.162 2.752 1.00 96.50 88 ILE A C 1
ATOM 631 O O . ILE A 1 88 ? -6.306 -4.417 2.009 1.00 96.50 88 ILE A O 1
ATOM 635 N N . VAL A 1 89 ? -4.846 -5.054 3.591 1.00 97.44 89 VAL A N 1
ATOM 636 C CA . VAL A 1 89 ? -5.368 -6.409 3.776 1.00 97.44 89 VAL A CA 1
ATOM 637 C C . VAL A 1 89 ? -5.875 -6.546 5.202 1.00 97.44 89 VAL A C 1
ATOM 639 O O . VAL A 1 89 ? -5.091 -6.492 6.143 1.00 97.44 89 VAL A O 1
ATOM 642 N N . PHE A 1 90 ? -7.174 -6.765 5.364 1.00 97.81 90 PHE A N 1
ATOM 643 C CA . PHE A 1 90 ? -7.783 -7.137 6.636 1.00 97.81 90 PHE A CA 1
ATOM 644 C C . PHE A 1 90 ? -7.931 -8.656 6.699 1.00 97.81 90 PHE A C 1
ATOM 646 O O . PHE A 1 90 ? -8.419 -9.274 5.750 1.00 97.81 90 PHE A O 1
ATOM 653 N N . ARG A 1 91 ? -7.532 -9.264 7.817 1.00 97.62 91 ARG A N 1
ATOM 654 C CA . ARG A 1 91 ? -7.642 -10.707 8.062 1.00 97.62 91 ARG A CA 1
ATOM 655 C C . ARG A 1 91 ? -8.635 -10.989 9.179 1.00 97.62 91 ARG A C 1
ATOM 657 O O . ARG A 1 91 ? -8.774 -10.211 10.125 1.00 97.62 91 ARG A O 1
ATOM 664 N N . ARG A 1 92 ? -9.294 -12.145 9.101 1.00 97.06 92 ARG A N 1
ATOM 665 C CA . ARG A 1 92 ? -10.106 -12.673 10.199 1.00 97.06 92 ARG A CA 1
ATOM 666 C C . ARG A 1 92 ? -9.287 -12.723 11.491 1.00 97.06 92 ARG A C 1
ATOM 668 O O . ARG A 1 92 ? -8.134 -13.140 11.479 1.00 97.06 92 ARG A O 1
ATOM 675 N N . GLY A 1 93 ? -9.914 -12.328 12.596 1.00 95.69 93 GLY A N 1
ATOM 676 C CA . GLY A 1 93 ? -9.247 -12.173 13.891 1.00 95.69 93 GLY A CA 1
ATOM 677 C C . GLY A 1 93 ? -8.903 -10.726 14.234 1.00 95.69 93 GLY A C 1
ATOM 678 O O . GLY A 1 93 ? -8.553 -10.473 15.382 1.00 95.69 93 GLY A O 1
ATOM 679 N N . ALA A 1 94 ? -9.083 -9.787 13.292 1.00 96.56 94 ALA A N 1
ATOM 680 C CA . ALA A 1 94 ? -9.007 -8.362 13.581 1.00 96.56 94 ALA A CA 1
ATOM 681 C C . ALA A 1 94 ? -9.908 -7.996 14.766 1.00 96.56 94 ALA A C 1
ATOM 683 O O . ALA A 1 94 ? -11.061 -8.430 14.830 1.00 96.56 94 ALA A O 1
ATOM 684 N N . THR A 1 95 ? -9.384 -7.197 15.692 1.00 98.00 95 THR A N 1
ATOM 685 C CA . THR A 1 95 ? -10.136 -6.669 16.840 1.00 98.00 95 THR A CA 1
ATOM 686 C C . THR A 1 95 ? -10.515 -5.200 16.636 1.00 98.00 95 THR A C 1
ATOM 688 O O . THR A 1 95 ? -9.955 -4.505 15.786 1.00 98.00 95 THR A O 1
ATOM 691 N N . GLN A 1 96 ? -11.464 -4.696 17.431 1.00 97.50 96 GLN A N 1
ATOM 692 C CA . GLN A 1 96 ? -11.853 -3.283 17.378 1.00 97.50 96 GLN A CA 1
ATOM 693 C C . GLN A 1 96 ? -10.688 -2.355 17.759 1.00 97.50 96 GLN A C 1
ATOM 695 O O . GLN A 1 96 ? -10.498 -1.314 17.130 1.00 97.50 96 GLN A O 1
ATOM 700 N N . GLU A 1 97 ? -9.892 -2.740 18.760 1.00 97.19 97 GLU A N 1
ATOM 701 C CA . GLU A 1 97 ? -8.705 -1.992 19.189 1.00 97.19 97 GLU A CA 1
ATOM 702 C C . GLU A 1 97 ? -7.644 -1.942 18.079 1.00 97.19 97 GLU A C 1
ATOM 704 O O . GLU A 1 97 ? -7.099 -0.869 17.803 1.00 97.19 97 GLU A O 1
ATOM 709 N N . GLU A 1 98 ? -7.404 -3.066 17.392 1.00 97.62 98 GLU A N 1
ATOM 710 C CA . GLU A 1 98 ? -6.507 -3.117 16.232 1.00 97.62 98 GLU A CA 1
ATOM 711 C C . GLU A 1 98 ? -6.988 -2.192 15.111 1.00 97.62 98 GLU A C 1
ATOM 713 O O . GLU A 1 98 ? -6.194 -1.424 14.570 1.00 97.62 98 GLU A O 1
ATOM 718 N N . LEU A 1 99 ? -8.284 -2.224 14.782 1.00 97.94 99 LEU A N 1
ATOM 719 C CA . LEU A 1 99 ? -8.852 -1.387 13.727 1.00 97.94 99 LEU A CA 1
ATOM 720 C C . LEU A 1 99 ? -8.737 0.108 14.057 1.00 97.94 99 LEU A C 1
ATOM 722 O O . LEU A 1 99 ? -8.340 0.896 13.200 1.00 97.94 99 LEU A O 1
ATOM 726 N N . LEU A 1 100 ? -9.059 0.514 15.287 1.00 97.00 100 LEU A N 1
ATOM 727 C CA . LEU A 1 100 ? -8.942 1.911 15.714 1.00 97.00 100 LEU A CA 1
ATOM 728 C C . LEU A 1 100 ? -7.486 2.388 15.709 1.00 97.00 100 LEU A C 1
ATOM 730 O O . LEU A 1 100 ? -7.200 3.483 15.219 1.00 97.00 100 LEU A O 1
ATOM 734 N N . THR A 1 101 ? -6.566 1.558 16.202 1.00 96.00 101 THR A N 1
ATOM 735 C CA . THR A 1 101 ? -5.124 1.847 16.191 1.00 96.00 101 THR A CA 1
ATOM 736 C C . THR A 1 101 ? -4.602 1.970 14.762 1.00 96.00 101 THR A C 1
ATOM 738 O O . THR A 1 101 ? -3.892 2.923 14.441 1.00 96.00 101 THR A O 1
ATOM 741 N N . PHE A 1 102 ? -5.027 1.070 13.873 1.00 96.69 102 PHE A N 1
ATOM 742 C CA . PHE A 1 102 ? -4.725 1.140 12.450 1.00 96.69 102 PHE A CA 1
ATOM 743 C C . PHE A 1 102 ? -5.230 2.440 11.815 1.00 96.69 102 PHE A C 1
ATOM 745 O O . PHE A 1 102 ? -4.459 3.117 11.143 1.00 96.69 102 PHE A O 1
ATOM 752 N N . ILE A 1 103 ? -6.494 2.819 12.032 1.00 96.06 103 ILE A N 1
ATOM 753 C CA . ILE A 1 103 ? -7.073 4.037 11.443 1.00 96.06 103 ILE A CA 1
ATOM 754 C C . ILE A 1 103 ? -6.343 5.292 11.946 1.00 96.06 103 ILE A C 1
ATOM 756 O O . ILE A 1 103 ? -6.072 6.196 11.154 1.00 96.06 103 ILE A O 1
ATOM 760 N N . ASP A 1 104 ? -5.995 5.358 13.235 1.00 94.50 104 ASP A N 1
ATOM 761 C CA . ASP A 1 104 ? -5.211 6.470 13.789 1.00 94.50 104 ASP A CA 1
ATOM 762 C C . ASP A 1 104 ? -3.822 6.560 13.134 1.00 94.50 104 ASP A C 1
ATOM 764 O O . ASP A 1 104 ? -3.417 7.631 12.668 1.00 94.50 104 ASP A O 1
ATOM 768 N N . ALA A 1 105 ? -3.126 5.425 13.006 1.00 92.62 105 ALA A N 1
ATOM 769 C CA . ALA A 1 105 ? -1.837 5.355 12.327 1.00 92.62 105 ALA A CA 1
ATOM 770 C C . ALA A 1 105 ? -1.943 5.737 10.841 1.00 92.62 105 ALA A C 1
ATOM 772 O O . ALA A 1 105 ? -1.137 6.526 10.344 1.00 92.62 105 ALA A O 1
ATOM 773 N N . PHE A 1 106 ? -2.986 5.264 10.162 1.00 92.81 106 PHE A N 1
ATOM 774 C CA . PHE A 1 106 ? -3.266 5.540 8.756 1.00 92.81 106 PHE A CA 1
ATOM 775 C C . PHE A 1 106 ? -3.516 7.020 8.473 1.00 92.81 106 PHE A C 1
ATOM 777 O O . PHE A 1 106 ? -3.135 7.529 7.421 1.00 92.81 106 PHE A O 1
ATOM 784 N N . VAL A 1 107 ? -4.107 7.738 9.426 1.00 91.81 107 VAL A N 1
ATOM 785 C CA . VAL A 1 107 ? -4.359 9.174 9.300 1.00 91.81 107 VAL A CA 1
ATOM 786 C C . VAL A 1 107 ? -3.149 10.024 9.695 1.00 91.81 107 VAL A C 1
ATOM 788 O O . VAL A 1 107 ? -2.942 11.081 9.100 1.00 91.81 107 VAL A O 1
ATOM 791 N N . ARG A 1 108 ? -2.375 9.614 10.709 1.00 84.81 108 ARG A N 1
ATOM 792 C CA . ARG A 1 108 ? -1.402 10.499 11.383 1.00 84.81 108 ARG A CA 1
ATOM 793 C C . ARG A 1 108 ? 0.065 10.086 11.246 1.00 84.81 108 ARG A C 1
ATOM 795 O O . ARG A 1 108 ? 0.936 10.930 11.442 1.00 84.81 108 ARG A O 1
ATOM 802 N N . LYS A 1 109 ? 0.367 8.814 10.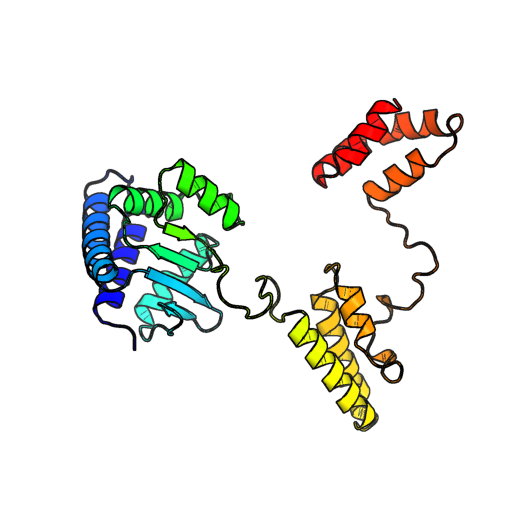971 1.00 69.00 109 LYS A N 1
ATOM 803 C CA . LYS A 1 109 ? 1.684 8.207 11.255 1.00 69.00 109 LYS A CA 1
ATOM 804 C C . LYS A 1 109 ? 2.382 7.528 10.066 1.00 69.00 109 LYS A C 1
ATOM 806 O O . LYS A 1 109 ? 3.408 6.901 10.290 1.00 69.00 109 LYS A O 1
ATOM 811 N N . PHE A 1 110 ? 1.865 7.614 8.838 1.00 68.50 110 PHE A N 1
ATOM 812 C CA . PHE A 1 110 ? 2.519 6.995 7.663 1.00 68.50 110 PHE A CA 1
ATOM 813 C C . PHE A 1 110 ? 3.300 7.966 6.771 1.00 68.50 110 PHE A C 1
ATOM 815 O O . PHE A 1 110 ? 3.905 7.553 5.792 1.00 68.50 110 PHE A O 1
ATOM 822 N N . TRP A 1 111 ? 3.343 9.255 7.102 1.00 64.44 111 TRP A N 1
ATOM 823 C CA . TRP A 1 111 ? 4.010 10.252 6.258 1.00 64.44 111 TRP A CA 1
ATOM 824 C C . TRP A 1 111 ? 5.546 10.140 6.255 1.00 64.44 111 TRP A C 1
ATOM 826 O O . TRP A 1 111 ? 6.188 10.586 5.304 1.00 64.44 111 TRP A O 1
ATOM 836 N N . ASP A 1 112 ? 6.134 9.534 7.288 1.00 74.56 112 ASP A N 1
ATOM 837 C CA . ASP A 1 112 ? 7.575 9.312 7.440 1.00 74.56 112 ASP A CA 1
ATOM 838 C C . ASP A 1 112 ? 8.063 7.995 6.811 1.00 74.56 112 ASP A C 1
ATOM 840 O O . ASP A 1 112 ? 9.248 7.866 6.503 1.00 74.56 112 ASP A O 1
ATOM 844 N N . LEU A 1 113 ? 7.165 7.034 6.567 1.00 77.69 113 LEU A N 1
ATOM 845 C CA . LEU A 1 113 ? 7.504 5.695 6.083 1.00 77.69 113 LEU A CA 1
ATOM 846 C C . LEU A 1 113 ? 6.907 5.464 4.692 1.00 77.69 113 LEU A C 1
ATOM 848 O O . LEU A 1 113 ? 5.699 5.355 4.532 1.00 77.69 113 LEU A O 1
ATOM 852 N N . LYS A 1 114 ? 7.765 5.351 3.672 1.00 75.44 114 LYS A N 1
ATOM 853 C CA . LYS A 1 114 ? 7.348 5.049 2.285 1.00 75.44 114 LYS A CA 1
ATOM 854 C C . LYS A 1 114 ? 7.423 3.561 1.929 1.00 75.44 114 LYS A C 1
ATOM 856 O O . LYS A 1 114 ? 7.111 3.183 0.804 1.00 75.44 114 LYS A O 1
ATOM 861 N N . ASP A 1 115 ? 7.885 2.732 2.861 1.00 83.50 115 ASP A N 1
ATOM 862 C CA . ASP A 1 115 ? 8.038 1.292 2.678 1.00 83.50 115 ASP A CA 1
ATOM 863 C C . ASP A 1 115 ? 6.962 0.544 3.473 1.00 83.50 115 ASP A C 1
ATOM 865 O O . ASP A 1 115 ? 6.931 0.601 4.706 1.00 83.50 115 ASP A O 1
ATOM 869 N N . GLY A 1 116 ? 6.112 -0.207 2.765 1.00 86.75 116 GLY A N 1
ATOM 870 C CA . GLY A 1 116 ? 5.081 -1.058 3.357 1.00 86.75 116 GLY A CA 1
ATOM 871 C C . GLY A 1 116 ? 5.626 -2.018 4.414 1.00 86.75 116 GLY A C 1
ATOM 872 O O . GLY A 1 116 ? 4.966 -2.272 5.421 1.00 86.75 116 GLY A O 1
ATOM 873 N N . ARG A 1 117 ? 6.869 -2.499 4.267 1.00 88.75 117 ARG A N 1
ATOM 874 C CA . ARG A 1 117 ? 7.498 -3.363 5.274 1.00 88.75 117 ARG A CA 1
ATOM 875 C C . ARG A 1 117 ? 7.714 -2.631 6.599 1.00 88.75 117 ARG A C 1
ATOM 877 O O . ARG A 1 117 ? 7.443 -3.201 7.655 1.00 88.75 117 ARG A O 1
ATOM 884 N N . GLN A 1 118 ? 8.181 -1.386 6.549 1.00 89.44 118 GLN A N 1
ATOM 885 C CA . GLN A 1 118 ? 8.396 -0.561 7.740 1.00 89.44 118 GLN A CA 1
ATOM 886 C C . GLN A 1 118 ? 7.063 -0.153 8.374 1.00 89.44 118 GLN A C 1
ATOM 888 O O . GLN A 1 118 ? 6.927 -0.204 9.597 1.00 89.44 118 GLN A O 1
ATOM 893 N N . ILE A 1 119 ? 6.060 0.170 7.548 1.00 91.00 119 ILE A N 1
ATOM 894 C CA . ILE A 1 119 ? 4.694 0.441 8.010 1.00 91.00 119 ILE A CA 1
ATOM 895 C C . ILE A 1 119 ? 4.146 -0.764 8.787 1.00 91.00 119 ILE A C 1
ATOM 897 O O . ILE A 1 119 ? 3.698 -0.606 9.920 1.00 91.00 119 ILE A O 1
ATOM 901 N N . ASN A 1 120 ? 4.254 -1.976 8.236 1.00 92.69 120 ASN A N 1
ATOM 902 C CA . ASN A 1 120 ? 3.793 -3.195 8.907 1.00 92.69 120 ASN A CA 1
ATOM 903 C C . ASN A 1 120 ? 4.565 -3.498 10.197 1.00 92.69 120 ASN A C 1
ATOM 905 O O . ASN A 1 120 ? 3.967 -3.928 11.177 1.00 92.69 120 ASN A O 1
ATOM 909 N N . GLN A 1 121 ? 5.879 -3.255 10.237 1.00 92.31 121 GLN A N 1
ATOM 910 C CA . GLN A 1 121 ? 6.659 -3.406 11.473 1.00 92.31 121 GLN A CA 1
ATOM 911 C C . GLN A 1 121 ? 6.185 -2.451 12.574 1.00 92.31 121 GLN A C 1
ATOM 913 O O . GLN A 1 121 ? 6.116 -2.843 13.739 1.00 92.31 121 GLN A O 1
ATOM 918 N N . ARG A 1 122 ? 5.829 -1.215 12.211 1.00 91.12 122 ARG A N 1
ATOM 919 C CA . ARG A 1 122 ? 5.266 -0.231 13.142 1.00 91.12 122 ARG A CA 1
ATOM 920 C C . ARG A 1 122 ? 3.857 -0.608 13.592 1.00 91.12 122 ARG A C 1
ATOM 922 O O . ARG A 1 122 ? 3.548 -0.508 14.770 1.00 91.12 122 ARG A O 1
ATOM 929 N N . LEU A 1 123 ? 3.014 -1.073 12.676 1.00 93.75 123 LEU A N 1
ATOM 930 C CA . LEU A 1 123 ? 1.691 -1.591 13.022 1.00 93.75 123 LEU A CA 1
ATOM 931 C C . LEU A 1 123 ? 1.802 -2.750 14.017 1.00 93.75 123 LEU A C 1
ATOM 933 O O . LEU A 1 123 ? 1.132 -2.740 15.048 1.00 93.75 123 LEU A O 1
ATOM 937 N N . LEU A 1 124 ? 2.737 -3.673 13.788 1.00 94.50 124 LEU A N 1
ATOM 938 C CA . LEU A 1 124 ? 2.989 -4.786 14.695 1.00 94.50 124 LEU A CA 1
ATOM 939 C C . LEU A 1 124 ? 3.458 -4.323 16.085 1.00 94.50 124 LEU A C 1
ATOM 941 O O . LEU A 1 124 ? 3.014 -4.880 17.090 1.00 94.50 124 LEU A O 1
ATOM 945 N N . SER A 1 125 ? 4.317 -3.299 16.175 1.00 94.00 125 SER A N 1
ATOM 946 C CA . SER A 1 125 ? 4.739 -2.745 17.473 1.00 94.00 125 SER A CA 1
ATOM 947 C C . SER A 1 125 ? 3.603 -2.026 18.210 1.00 94.00 125 SER A C 1
ATOM 949 O O . SER A 1 125 ? 3.589 -2.003 19.441 1.00 94.00 125 SER A O 1
ATOM 951 N N . GLU A 1 126 ? 2.610 -1.524 17.473 1.00 94.38 126 GLU A N 1
ATOM 952 C CA . GLU A 1 126 ? 1.348 -0.988 17.994 1.00 94.38 126 GLU A CA 1
ATOM 953 C C . GLU A 1 126 ? 0.266 -2.073 18.189 1.00 94.38 126 GLU A C 1
ATOM 955 O O . GLU A 1 126 ? -0.896 -1.750 18.415 1.00 94.38 126 GLU A O 1
ATOM 960 N N . ARG A 1 127 ? 0.646 -3.362 18.168 1.00 96.12 127 ARG A N 1
ATOM 961 C CA . ARG A 1 127 ? -0.235 -4.534 18.350 1.00 96.12 127 ARG A CA 1
ATOM 962 C C . ARG A 1 127 ? -1.298 -4.717 17.263 1.00 96.12 127 ARG A C 1
ATOM 964 O O . ARG A 1 127 ? -2.289 -5.394 17.505 1.00 96.12 127 ARG A O 1
ATOM 971 N N . VAL A 1 128 ? -1.082 -4.171 16.072 1.00 96.75 128 VAL A N 1
ATOM 972 C CA . VAL A 1 128 ? -1.907 -4.420 14.886 1.00 96.75 128 VAL A CA 1
ATOM 973 C C . VAL A 1 128 ? -1.272 -5.558 14.084 1.00 96.75 128 VAL A C 1
ATOM 975 O O . VAL A 1 128 ? -0.307 -5.347 13.352 1.00 96.75 128 VAL A O 1
ATOM 978 N N . ALA A 1 129 ? -1.791 -6.776 14.247 1.00 96.50 129 ALA A N 1
ATOM 979 C CA . ALA A 1 129 ? -1.278 -7.987 13.597 1.00 96.50 129 ALA A CA 1
ATOM 980 C C . ALA A 1 129 ? -2.197 -8.505 12.478 1.00 96.50 129 ALA A C 1
ATOM 982 O O . ALA A 1 129 ? -1.739 -9.185 11.559 1.00 96.50 129 ALA A O 1
ATOM 983 N N . SER A 1 130 ? -3.489 -8.179 12.545 1.00 97.25 130 SER A N 1
ATOM 984 C CA . SER A 1 130 ? -4.506 -8.672 11.603 1.00 97.25 130 SER A CA 1
ATOM 985 C C . SER A 1 130 ? -4.738 -7.761 10.389 1.00 97.25 130 SER A C 1
ATOM 987 O O . SER A 1 130 ? -5.620 -8.041 9.574 1.00 97.25 130 SER A O 1
ATOM 989 N N . ILE A 1 131 ? -3.987 -6.660 10.271 1.00 96.88 131 ILE A N 1
ATOM 990 C CA . ILE A 1 131 ? -4.108 -5.676 9.189 1.00 96.88 131 ILE A CA 1
ATOM 991 C C . ILE A 1 131 ? -2.722 -5.435 8.594 1.00 96.88 131 ILE A C 1
ATOM 993 O O . ILE A 1 131 ? -1.824 -4.978 9.296 1.00 96.88 131 ILE A O 1
ATOM 997 N N . ASP A 1 132 ? -2.556 -5.732 7.307 1.00 95.38 132 ASP A N 1
ATOM 998 C CA . ASP A 1 132 ? -1.308 -5.511 6.578 1.00 95.38 132 ASP A CA 1
ATOM 999 C C . ASP A 1 132 ? -1.463 -4.394 5.532 1.00 95.38 132 ASP A C 1
ATOM 1001 O O . ASP A 1 132 ? -2.513 -4.230 4.911 1.00 95.38 132 ASP A O 1
ATOM 1005 N N . ILE A 1 133 ? -0.378 -3.667 5.287 1.00 94.00 133 ILE A N 1
ATOM 1006 C CA . ILE A 1 133 ? -0.235 -2.628 4.265 1.00 94.00 133 ILE A CA 1
ATOM 1007 C C . ILE A 1 133 ? 0.754 -3.086 3.199 1.00 94.00 133 ILE A C 1
ATOM 1009 O O . ILE A 1 133 ? 1.835 -3.563 3.532 1.00 94.00 133 ILE A O 1
ATOM 1013 N N . ASP A 1 134 ? 0.419 -2.916 1.920 1.00 89.50 134 ASP A N 1
ATOM 1014 C CA . ASP A 1 134 ? 1.325 -3.163 0.783 1.00 89.50 134 ASP A CA 1
ATOM 1015 C C . ASP A 1 134 ? 2.007 -4.542 0.793 1.00 89.50 134 ASP A C 1
ATOM 1017 O O . ASP A 1 134 ? 3.075 -4.744 0.207 1.00 89.50 134 ASP A O 1
ATOM 1021 N N . LYS A 1 135 ? 1.390 -5.512 1.471 1.00 78.38 135 LYS A N 1
ATOM 1022 C CA . LYS A 1 135 ? 1.890 -6.873 1.548 1.00 78.38 135 LYS A CA 1
ATOM 1023 C C . LYS A 1 135 ? 1.487 -7.580 0.268 1.00 78.38 135 LYS A C 1
ATOM 1025 O O . LYS A 1 135 ? 0.338 -7.977 0.098 1.00 78.38 135 LYS A O 1
ATOM 1030 N N . LEU A 1 136 ? 2.450 -7.691 -0.638 1.00 56.72 136 LEU A N 1
ATOM 1031 C CA . LEU A 1 136 ? 2.392 -8.651 -1.728 1.00 56.72 136 LEU A CA 1
ATOM 1032 C C . LEU A 1 136 ? 2.218 -10.025 -1.068 1.00 56.72 136 LEU A C 1
ATOM 1034 O O . LEU A 1 136 ? 3.052 -10.418 -0.254 1.00 56.72 136 LEU A O 1
ATOM 1038 N N . GLU A 1 137 ? 1.103 -10.711 -1.312 1.00 50.09 137 GLU A N 1
ATOM 1039 C CA . GLU A 1 137 ? 0.988 -12.100 -0.879 1.00 50.09 137 GLU A CA 1
ATOM 1040 C C . GLU A 1 137 ? 2.106 -12.893 -1.572 1.00 50.09 137 GLU A C 1
ATOM 1042 O O . GLU A 1 137 ? 2.168 -12.932 -2.799 1.00 50.09 137 GLU A O 1
ATOM 1047 N N . ASP A 1 138 ? 2.995 -13.514 -0.790 1.00 41.34 138 ASP A N 1
ATOM 1048 C CA . ASP A 1 138 ? 4.112 -14.361 -1.252 1.00 41.34 138 ASP A CA 1
ATOM 1049 C C . ASP A 1 138 ? 3.627 -15.688 -1.900 1.00 41.34 138 ASP A C 1
ATOM 1051 O O . ASP A 1 138 ? 4.254 -16.735 -1.762 1.00 41.34 138 ASP A O 1
ATOM 1055 N N . GLY A 1 139 ? 2.469 -15.692 -2.567 1.00 40.50 139 GLY A N 1
ATOM 1056 C CA . GLY A 1 139 ? 1.667 -16.895 -2.795 1.00 40.50 139 GLY A CA 1
ATOM 1057 C C . GLY A 1 139 ? 0.943 -16.983 -4.134 1.00 40.50 139 GLY A C 1
ATOM 1058 O O . GLY A 1 139 ? -0.105 -17.612 -4.198 1.00 40.50 139 GLY A O 1
ATOM 1059 N N . SER A 1 140 ? 1.487 -16.404 -5.199 1.00 36.72 140 SER A N 1
ATOM 1060 C CA . SER A 1 140 ? 1.386 -16.985 -6.542 1.00 36.72 140 SER A CA 1
ATOM 1061 C C . SER A 1 140 ? 2.455 -16.358 -7.417 1.00 36.72 140 SER A C 1
ATOM 1063 O O . SER A 1 140 ? 2.528 -15.134 -7.520 1.00 36.72 140 SER A O 1
ATOM 1065 N N . ASP A 1 141 ? 3.255 -17.203 -8.055 1.00 41.03 141 ASP A N 1
ATOM 1066 C CA . ASP A 1 141 ? 4.168 -16.869 -9.138 1.00 41.03 141 ASP A CA 1
ATOM 1067 C C . ASP A 1 141 ? 3.439 -16.178 -10.306 1.00 41.03 141 ASP A C 1
ATOM 1069 O O . ASP A 1 141 ? 3.194 -16.753 -11.363 1.00 41.03 141 ASP A O 1
ATOM 1073 N N . THR A 1 142 ? 3.134 -14.897 -10.147 1.00 39.88 142 THR A N 1
ATOM 1074 C CA . THR A 1 142 ? 3.111 -13.940 -11.246 1.00 39.88 142 THR A CA 1
ATOM 1075 C C . THR A 1 142 ? 4.281 -13.003 -11.015 1.00 39.88 142 THR A C 1
ATOM 1077 O O . THR A 1 142 ? 4.147 -11.943 -10.412 1.00 39.88 142 THR A O 1
ATOM 1080 N N . ASN A 1 143 ? 5.457 -13.490 -11.419 1.00 40.19 14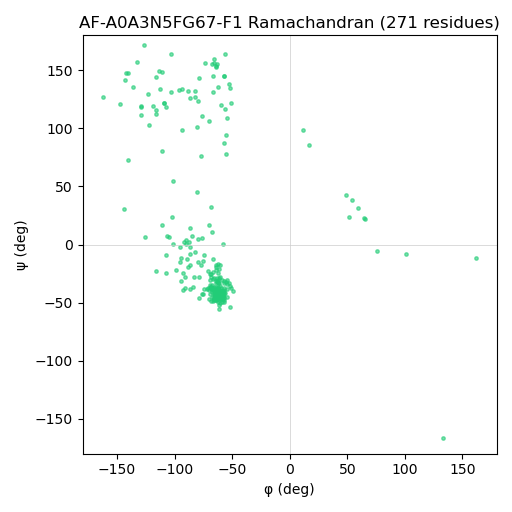3 ASN A N 1
ATOM 1081 C CA . ASN A 1 143 ? 6.667 -12.739 -11.745 1.00 40.19 143 ASN A CA 1
ATOM 1082 C C . ASN A 1 143 ? 6.658 -11.252 -11.343 1.00 40.19 143 ASN A C 1
ATOM 1084 O O . ASN A 1 143 ? 6.202 -10.394 -12.093 1.00 40.19 143 ASN A O 1
ATOM 1088 N N . GLY A 1 144 ? 7.272 -10.951 -10.198 1.00 39.62 144 GLY A N 1
ATOM 1089 C CA . GLY A 1 144 ? 8.142 -9.783 -10.056 1.00 39.62 144 GLY A CA 1
ATOM 1090 C C . GLY A 1 144 ? 7.576 -8.411 -10.435 1.00 39.62 144 GLY A C 1
ATOM 1091 O O . GLY A 1 144 ? 8.329 -7.585 -10.947 1.00 39.62 144 GLY A O 1
ATOM 1092 N N . GLU A 1 145 ? 6.310 -8.113 -10.148 1.00 44.66 145 GLU A N 1
ATOM 1093 C CA . GLU A 1 145 ? 5.813 -6.732 -10.152 1.00 44.66 145 GLU A CA 1
ATOM 1094 C C . GLU A 1 145 ? 6.268 -6.011 -8.871 1.00 44.66 145 GLU A C 1
ATOM 1096 O O . GLU A 1 145 ? 5.515 -5.772 -7.929 1.00 44.66 145 GLU A O 1
ATOM 1101 N N . LYS A 1 146 ? 7.551 -5.625 -8.832 1.00 46.81 146 LYS A N 1
ATOM 1102 C CA . LYS A 1 146 ? 7.978 -4.523 -7.965 1.00 46.81 146 LYS A CA 1
ATOM 1103 C C . LYS A 1 146 ? 7.422 -3.232 -8.550 1.00 46.81 146 LYS A C 1
ATOM 1105 O O . LYS A 1 146 ? 7.899 -2.728 -9.563 1.00 46.81 146 LYS A O 1
ATOM 1110 N N . ALA A 1 147 ? 6.402 -2.711 -7.886 1.00 45.06 147 ALA A N 1
ATOM 1111 C CA . ALA A 1 147 ? 5.837 -1.402 -8.136 1.00 45.06 147 ALA A CA 1
ATOM 1112 C C . ALA A 1 147 ? 6.928 -0.312 -8.153 1.00 45.06 147 ALA A C 1
ATOM 1114 O O . ALA A 1 147 ? 7.646 -0.118 -7.170 1.00 45.06 147 ALA A O 1
ATOM 1115 N N . GLY A 1 148 ? 7.023 0.394 -9.282 1.00 40.50 148 GLY A N 1
ATOM 1116 C CA . GLY A 1 148 ? 7.958 1.502 -9.492 1.00 40.50 148 GLY A CA 1
ATOM 1117 C C . GLY A 1 148 ? 8.213 1.887 -10.953 1.00 40.50 148 GLY A C 1
ATOM 1118 O O . GLY A 1 148 ? 8.762 2.955 -11.195 1.00 40.50 148 GLY A O 1
ATOM 1119 N N . GLY A 1 149 ? 7.782 1.082 -11.927 1.00 47.81 149 GLY A N 1
ATOM 1120 C CA . GLY A 1 149 ? 7.801 1.436 -13.346 1.00 47.81 149 GLY A CA 1
ATOM 1121 C C . GLY A 1 149 ? 6.568 0.870 -14.039 1.00 47.81 149 GLY A C 1
ATOM 1122 O O . GLY A 1 149 ? 6.152 -0.243 -13.733 1.00 47.81 149 GLY A O 1
ATOM 1123 N N . LEU A 1 150 ? 5.979 1.621 -14.972 1.00 63.19 150 LEU A N 1
ATOM 1124 C CA . LEU A 1 150 ? 4.820 1.225 -15.797 1.00 63.19 150 LEU A CA 1
ATOM 1125 C C . LEU A 1 150 ? 5.053 -0.051 -16.639 1.00 63.19 150 LEU A C 1
ATOM 1127 O O . LEU A 1 150 ? 4.174 -0.478 -17.382 1.00 63.19 150 LEU A O 1
ATOM 1131 N N . LEU A 1 151 ? 6.233 -0.660 -16.536 1.00 78.75 151 LEU A N 1
ATOM 1132 C CA . LEU A 1 151 ? 6.677 -1.784 -17.327 1.00 78.75 151 LEU A CA 1
ATOM 1133 C C . LEU A 1 151 ? 7.600 -2.666 -16.478 1.00 78.75 151 LEU A C 1
ATOM 1135 O O . LEU A 1 151 ? 8.628 -2.207 -15.988 1.00 78.75 151 LEU A O 1
ATOM 1139 N N . SER A 1 152 ? 7.241 -3.936 -16.299 1.00 85.50 152 SER A N 1
ATOM 1140 C CA . SER A 1 152 ? 8.145 -4.928 -15.705 1.00 85.50 152 SER A CA 1
ATOM 1141 C C . SER A 1 152 ? 9.322 -5.203 -16.643 1.00 85.50 152 SER A C 1
ATOM 1143 O O . SER A 1 152 ? 9.157 -5.117 -17.861 1.00 85.50 152 SER A O 1
ATOM 1145 N N . LEU A 1 153 ? 10.456 -5.647 -16.103 1.00 86.88 153 LEU A N 1
ATOM 1146 C CA . LEU A 1 153 ? 11.632 -5.996 -16.903 1.00 86.88 153 LEU A CA 1
ATOM 1147 C C . LEU A 1 153 ? 11.343 -7.079 -17.958 1.00 86.88 153 LEU A C 1
ATOM 1149 O O . LEU A 1 153 ? 11.765 -6.934 -19.100 1.00 86.88 153 LEU A O 1
ATOM 1153 N N . GLU A 1 154 ? 10.564 -8.108 -17.622 1.00 86.50 154 GLU A N 1
ATOM 1154 C CA . GLU A 1 154 ? 10.131 -9.147 -18.566 1.00 86.50 154 GLU A CA 1
ATOM 1155 C C . GLU A 1 154 ? 9.310 -8.571 -19.727 1.00 86.50 154 GLU A C 1
ATOM 1157 O O . GLU A 1 154 ? 9.669 -8.780 -20.883 1.00 86.50 154 GLU A O 1
ATOM 1162 N N . LYS A 1 155 ? 8.278 -7.766 -19.438 1.00 90.38 155 LYS A N 1
ATOM 1163 C CA . LYS A 1 155 ? 7.498 -7.061 -20.476 1.00 90.38 155 LYS A CA 1
ATOM 1164 C C . LYS A 1 155 ? 8.370 -6.126 -21.321 1.00 90.38 155 LYS A C 1
ATOM 1166 O O . LYS A 1 155 ? 8.167 -6.026 -22.526 1.00 90.38 155 LYS A O 1
ATOM 1171 N N . ALA A 1 156 ? 9.352 -5.455 -20.717 1.00 93.00 156 ALA A N 1
ATOM 1172 C CA . ALA A 1 156 ? 10.307 -4.625 -21.448 1.00 93.00 156 ALA A CA 1
ATOM 1173 C C . ALA A 1 156 ? 11.194 -5.460 -22.377 1.00 93.00 156 ALA A C 1
ATOM 1175 O O . ALA A 1 156 ? 11.423 -5.076 -23.522 1.00 93.00 156 ALA A O 1
ATOM 1176 N N . ARG A 1 157 ? 11.644 -6.627 -21.909 1.00 94.31 157 ARG A N 1
ATOM 1177 C CA . ARG A 1 157 ? 12.424 -7.585 -22.691 1.00 94.31 157 ARG A CA 1
ATOM 1178 C C . ARG A 1 157 ? 11.621 -8.100 -23.883 1.00 94.31 157 ARG A C 1
ATOM 1180 O O . ARG A 1 157 ? 12.112 -8.071 -25.003 1.00 94.31 157 ARG A O 1
ATOM 1187 N N . GLU A 1 158 ? 10.385 -8.531 -23.651 1.00 94.31 158 GLU A N 1
ATOM 1188 C CA . GLU A 1 158 ? 9.466 -8.983 -24.702 1.00 94.31 158 GLU A CA 1
ATOM 1189 C C . GLU A 1 158 ? 9.194 -7.877 -25.727 1.00 94.31 158 GLU A C 1
ATOM 1191 O O . GLU A 1 158 ? 9.301 -8.112 -26.930 1.00 94.31 158 GLU A O 1
ATOM 1196 N N . ALA A 1 159 ? 8.934 -6.651 -25.263 1.00 95.12 159 ALA A N 1
ATOM 1197 C CA . ALA A 1 159 ? 8.730 -5.499 -26.135 1.00 95.12 159 ALA A CA 1
ATOM 1198 C C . ALA A 1 159 ? 9.969 -5.186 -26.988 1.00 95.12 159 ALA A C 1
ATOM 1200 O O . ALA A 1 159 ? 9.831 -4.890 -28.172 1.00 95.12 159 ALA A O 1
ATOM 1201 N N . LEU A 1 160 ? 11.180 -5.276 -26.428 1.00 95.75 160 LEU A N 1
ATOM 1202 C CA . LEU A 1 160 ? 12.419 -5.058 -27.181 1.00 95.75 160 LEU A CA 1
ATOM 1203 C C . LEU A 1 160 ? 12.691 -6.165 -28.206 1.00 95.75 160 LEU A C 1
ATOM 1205 O O . LEU A 1 160 ? 13.161 -5.860 -29.301 1.00 95.75 160 LEU A O 1
ATOM 1209 N N . VAL A 1 161 ? 12.364 -7.423 -27.892 1.00 95.19 161 VAL A N 1
ATOM 1210 C CA . VAL A 1 161 ? 12.452 -8.536 -28.852 1.00 95.19 161 VAL A CA 1
ATOM 1211 C C . VAL A 1 161 ? 11.480 -8.322 -30.013 1.00 95.19 161 VAL A C 1
ATOM 1213 O O . VAL A 1 161 ? 11.879 -8.449 -31.172 1.00 95.19 161 VAL A O 1
ATOM 1216 N N . GLU A 1 162 ? 10.234 -7.925 -29.736 1.00 96.50 162 GLU A N 1
ATOM 1217 C CA . GLU A 1 162 ? 9.269 -7.645 -30.804 1.00 96.50 162 GLU A CA 1
ATOM 1218 C C . GLU A 1 162 ? 9.660 -6.396 -31.605 1.00 96.50 162 GLU A C 1
ATOM 1220 O O . GLU A 1 162 ? 9.542 -6.397 -32.826 1.00 96.50 162 GLU A O 1
ATOM 1225 N N . LEU A 1 163 ? 10.213 -5.356 -30.970 1.00 96.44 163 LEU A N 1
ATOM 1226 C CA . LEU A 1 163 ? 10.761 -4.196 -31.683 1.00 96.44 163 LEU A CA 1
ATOM 1227 C C . LEU A 1 163 ? 11.926 -4.583 -32.597 1.00 96.44 163 LEU A C 1
ATOM 1229 O O . LEU A 1 163 ? 11.989 -4.090 -33.722 1.00 96.44 163 LEU A O 1
ATOM 1233 N N . ALA A 1 164 ? 12.822 -5.472 -32.159 1.00 96.06 164 ALA A N 1
ATOM 1234 C CA . ALA A 1 164 ? 13.910 -5.983 -32.991 1.00 96.06 164 ALA A CA 1
ATOM 1235 C C . ALA A 1 164 ? 13.375 -6.758 -34.208 1.00 96.06 164 ALA A C 1
ATOM 1237 O O . ALA A 1 164 ? 13.841 -6.545 -35.329 1.00 96.06 164 ALA A O 1
ATOM 1238 N N . ARG A 1 165 ? 12.344 -7.585 -34.006 1.00 96.00 165 ARG A N 1
ATOM 1239 C CA . ARG A 1 165 ? 11.662 -8.332 -35.071 1.00 96.00 165 ARG A CA 1
ATOM 1240 C C . ARG A 1 165 ? 10.923 -7.419 -36.049 1.00 96.00 165 ARG A C 1
ATOM 1242 O O . ARG A 1 165 ? 11.046 -7.572 -37.259 1.00 96.00 165 ARG A O 1
ATOM 1249 N N . LEU A 1 166 ? 10.179 -6.438 -35.543 1.00 96.62 166 LEU A N 1
ATOM 1250 C CA . LEU A 1 166 ? 9.495 -5.452 -36.377 1.00 96.62 166 LEU A CA 1
ATOM 1251 C C . LEU A 1 166 ? 10.503 -4.674 -37.207 1.00 96.62 166 LEU A C 1
ATOM 1253 O O . LEU A 1 166 ? 10.325 -4.526 -38.411 1.00 96.62 166 LEU A O 1
ATOM 1257 N N . ARG A 1 167 ? 11.599 -4.246 -36.586 1.00 95.38 167 ARG A N 1
ATOM 1258 C CA . ARG A 1 167 ? 12.656 -3.489 -37.242 1.00 95.38 167 ARG A CA 1
ATOM 1259 C C . ARG A 1 167 ? 13.302 -4.246 -38.408 1.00 95.38 167 ARG A C 1
ATOM 1261 O O . ARG A 1 167 ? 13.589 -3.605 -39.417 1.00 95.38 167 ARG A O 1
ATOM 1268 N N . SER A 1 168 ? 13.525 -5.559 -38.307 1.00 94.19 168 SER A N 1
ATOM 1269 C CA . SER A 1 168 ? 14.109 -6.334 -39.415 1.00 94.19 168 SER A CA 1
ATOM 1270 C C . SER A 1 168 ? 13.184 -6.403 -40.637 1.00 94.19 168 SER A C 1
ATOM 1272 O O . SER A 1 168 ? 13.664 -6.444 -41.767 1.00 94.19 168 SER A O 1
ATOM 1274 N N . SER A 1 169 ? 11.867 -6.331 -40.421 1.00 95.31 169 SER A N 1
ATOM 1275 C CA . SER A 1 169 ? 10.848 -6.313 -41.482 1.00 95.31 169 SER A CA 1
ATOM 1276 C C . SER A 1 169 ? 10.372 -4.914 -41.908 1.00 95.31 169 SER A C 1
ATOM 1278 O O . SER A 1 169 ? 9.720 -4.779 -42.943 1.00 95.31 169 SER A O 1
ATOM 1280 N N . ALA A 1 170 ? 10.664 -3.874 -41.122 1.00 95.38 170 ALA A N 1
ATOM 1281 C CA . ALA A 1 170 ? 10.125 -2.534 -41.326 1.00 95.38 170 ALA A CA 1
ATOM 1282 C C . ALA A 1 170 ? 10.857 -1.775 -42.451 1.00 95.38 170 ALA A C 1
ATOM 1284 O O . ALA A 1 170 ? 12.090 -1.869 -42.552 1.00 95.38 170 ALA A O 1
ATOM 1285 N N . PRO A 1 171 ? 10.136 -0.961 -43.250 1.00 97.06 171 PRO A N 1
ATOM 1286 C CA . PRO A 1 171 ? 10.762 -0.071 -44.219 1.00 97.06 171 PRO A CA 1
ATOM 1287 C C . PRO A 1 171 ? 11.644 0.990 -43.527 1.00 97.06 171 PRO A C 1
ATOM 1289 O O . PRO A 1 171 ? 11.474 1.296 -42.343 1.00 97.06 171 PRO A O 1
ATOM 1292 N N . GLU A 1 172 ? 12.637 1.515 -44.254 1.00 94.94 172 GLU A N 1
ATOM 1293 C CA . GLU A 1 172 ? 13.701 2.380 -43.704 1.00 94.94 172 GLU A CA 1
ATOM 1294 C C . GLU A 1 172 ? 13.177 3.657 -43.024 1.00 94.94 172 GLU A C 1
ATOM 1296 O O . GLU A 1 172 ? 13.767 4.137 -42.056 1.00 94.94 172 GLU A O 1
ATOM 1301 N N . ASP A 1 173 ? 12.049 4.189 -43.487 1.00 96.94 173 ASP A N 1
ATOM 1302 C CA . ASP A 1 173 ? 11.404 5.396 -42.966 1.00 96.94 173 ASP A CA 1
ATOM 1303 C C . ASP A 1 173 ? 10.824 5.221 -41.548 1.00 96.94 173 ASP A C 1
ATOM 1305 O O . ASP A 1 173 ? 10.795 6.181 -40.775 1.00 96.94 173 ASP A O 1
ATOM 1309 N N . LEU A 1 174 ? 10.426 4.004 -41.160 1.00 95.88 174 LEU A N 1
ATOM 1310 C CA . LEU A 1 174 ? 9.882 3.706 -39.826 1.00 95.88 174 LEU A CA 1
ATOM 1311 C C . LEU A 1 174 ? 10.956 3.376 -38.781 1.00 95.88 174 LEU A C 1
ATOM 1313 O O . LEU A 1 174 ? 10.701 3.452 -37.572 1.00 95.88 174 LEU A O 1
ATOM 1317 N N . ARG A 1 175 ? 12.176 3.037 -39.210 1.00 95.94 175 ARG A N 1
ATOM 1318 C CA . ARG A 1 175 ? 13.266 2.620 -38.309 1.00 95.94 175 ARG A CA 1
ATOM 1319 C C . ARG A 1 175 ? 13.652 3.671 -37.258 1.00 95.94 175 ARG A C 1
ATOM 1321 O O . ARG A 1 175 ? 13.845 3.279 -36.104 1.00 95.94 175 ARG A O 1
ATOM 1328 N N . PRO A 1 176 ? 13.707 4.985 -37.562 1.00 95.62 176 PRO A N 1
ATOM 1329 C CA . PRO A 1 176 ? 13.960 6.007 -36.544 1.00 95.62 176 PRO A CA 1
ATOM 1330 C C . PRO A 1 176 ? 12.897 6.036 -35.436 1.00 95.62 176 PRO A C 1
ATOM 1332 O O . PRO A 1 176 ? 13.225 6.259 -34.269 1.00 95.62 176 PRO A O 1
ATOM 1335 N N . GLY A 1 177 ? 11.630 5.777 -35.781 1.00 94.69 177 GLY A N 1
ATOM 1336 C CA . GLY A 1 177 ? 10.526 5.707 -34.822 1.00 94.69 177 GLY A CA 1
ATOM 1337 C C . GLY A 1 177 ? 10.674 4.527 -33.863 1.00 94.69 177 GLY A C 1
ATOM 1338 O O . GLY A 1 177 ? 10.610 4.711 -32.648 1.00 94.69 177 GLY A O 1
ATOM 1339 N N . LEU A 1 178 ? 10.966 3.336 -34.397 1.00 96.06 178 LEU A N 1
ATOM 1340 C CA . LEU A 1 178 ? 11.215 2.131 -33.596 1.00 96.06 178 LEU A CA 1
ATOM 1341 C C . LEU A 1 178 ? 12.420 2.304 -32.661 1.00 96.06 178 LEU A C 1
ATOM 1343 O O . LEU A 1 178 ? 12.347 1.937 -31.488 1.00 96.06 178 LEU A O 1
ATOM 1347 N N . ARG A 1 179 ? 13.495 2.946 -33.142 1.00 96.69 179 ARG A N 1
ATOM 1348 C CA . ARG A 1 179 ? 14.658 3.304 -32.316 1.00 96.69 179 ARG A CA 1
ATOM 1349 C C . ARG A 1 179 ? 14.267 4.205 -31.147 1.00 96.69 179 ARG A C 1
ATOM 1351 O O . ARG A 1 179 ? 14.656 3.945 -30.013 1.00 96.69 179 ARG A O 1
ATOM 1358 N N . LYS A 1 180 ? 13.458 5.240 -31.396 1.00 95.56 180 LYS A N 1
ATOM 1359 C CA . LYS A 1 180 ? 12.996 6.155 -30.343 1.00 95.56 180 LYS A CA 1
ATOM 1360 C C . LYS A 1 180 ? 12.183 5.427 -29.267 1.00 95.56 180 LYS A C 1
ATOM 1362 O O . LYS A 1 180 ? 12.373 5.707 -28.089 1.00 95.56 180 LYS A O 1
ATOM 1367 N N . ILE A 1 181 ? 11.322 4.481 -29.653 1.00 95.75 181 ILE A N 1
ATOM 1368 C CA . ILE A 1 181 ? 10.548 3.669 -28.699 1.00 95.75 181 ILE A CA 1
ATOM 1369 C C . ILE A 1 181 ? 11.486 2.794 -27.858 1.00 95.75 181 ILE A C 1
ATOM 1371 O O . ILE A 1 181 ? 11.375 2.796 -26.634 1.00 95.75 181 ILE A O 1
ATOM 1375 N N . ALA A 1 182 ? 12.445 2.107 -28.486 1.00 96.12 182 ALA A N 1
ATOM 1376 C CA . ALA A 1 182 ? 13.432 1.301 -27.767 1.00 96.12 182 ALA A CA 1
ATOM 1377 C C . ALA A 1 182 ? 14.239 2.139 -26.759 1.00 96.12 182 ALA A C 1
ATOM 1379 O O . ALA A 1 182 ? 14.434 1.717 -25.623 1.00 96.12 182 ALA A O 1
ATOM 1380 N N . HIS A 1 183 ? 14.642 3.358 -27.130 1.00 94.94 183 HIS A N 1
ATOM 1381 C CA . HIS A 1 183 ? 15.350 4.266 -26.224 1.00 94.94 183 HIS A CA 1
ATOM 1382 C C . HIS A 1 183 ? 14.508 4.645 -25.002 1.00 94.94 183 HIS A C 1
ATOM 1384 O O . HIS A 1 183 ? 15.016 4.601 -23.886 1.00 94.94 183 HIS A O 1
ATOM 1390 N N . VAL A 1 184 ? 13.221 4.957 -25.195 1.00 93.62 184 VAL A N 1
ATOM 1391 C CA . VAL A 1 184 ? 12.307 5.252 -24.080 1.00 93.62 184 VAL A CA 1
ATOM 1392 C C . VAL A 1 184 ? 12.202 4.053 -23.140 1.00 93.62 184 VAL A C 1
ATOM 1394 O O . VAL A 1 184 ? 12.272 4.231 -21.927 1.00 93.62 184 VAL A O 1
ATOM 1397 N N . LEU A 1 185 ? 12.094 2.833 -23.679 1.00 92.88 185 LEU A N 1
ATOM 1398 C CA . LEU A 1 185 ? 12.083 1.614 -22.869 1.00 92.88 185 LEU A CA 1
ATOM 1399 C C . LEU A 1 185 ? 13.364 1.490 -22.042 1.00 92.88 185 LEU A C 1
ATOM 1401 O O . LEU A 1 185 ? 13.293 1.276 -20.838 1.00 92.88 185 LEU A O 1
ATOM 1405 N N . PHE A 1 186 ? 14.529 1.693 -22.645 1.00 94.00 186 PHE A N 1
ATOM 1406 C CA . PHE A 1 186 ? 15.797 1.642 -21.926 1.00 94.00 186 PHE A CA 1
ATOM 1407 C C . PHE A 1 186 ? 15.952 2.729 -20.858 1.00 94.00 186 PHE A C 1
ATOM 1409 O O . PHE A 1 186 ? 16.446 2.442 -19.766 1.00 94.00 186 PHE A O 1
ATOM 1416 N N . ASP A 1 187 ? 15.491 3.949 -21.129 1.00 90.25 187 ASP A N 1
ATOM 1417 C CA . ASP A 1 187 ? 15.545 5.051 -20.169 1.00 90.25 187 ASP A CA 1
ATOM 1418 C C . ASP A 1 187 ? 14.724 4.754 -18.903 1.00 90.25 187 ASP A C 1
ATOM 1420 O O . ASP A 1 187 ? 15.122 5.169 -17.813 1.00 90.25 187 ASP A O 1
ATOM 1424 N N . THR A 1 188 ? 13.640 3.967 -18.999 1.00 87.88 188 THR A N 1
ATOM 1425 C CA . THR A 1 188 ? 12.878 3.545 -17.804 1.00 87.88 188 THR A CA 1
ATOM 1426 C C . THR A 1 188 ? 13.682 2.666 -16.839 1.00 87.88 188 THR A C 1
ATOM 1428 O O . THR A 1 188 ? 13.381 2.646 -15.648 1.00 87.88 188 THR A O 1
ATOM 1431 N N . PHE A 1 189 ? 14.742 2.006 -17.317 1.00 90.50 189 PHE A N 1
ATOM 1432 C CA . PHE A 1 189 ? 15.620 1.133 -16.527 1.00 90.50 189 PHE A CA 1
ATOM 1433 C C . PHE A 1 189 ? 17.025 1.715 -16.342 1.00 90.50 189 PHE A C 1
ATOM 1435 O O . PHE A 1 189 ? 17.943 0.991 -15.963 1.00 90.50 189 PHE A O 1
ATOM 1442 N N . ARG A 1 190 ? 17.225 3.018 -16.584 1.00 87.31 190 ARG A N 1
ATOM 1443 C CA . ARG A 1 190 ? 18.556 3.652 -16.555 1.00 87.31 190 ARG A CA 1
ATOM 1444 C C . ARG A 1 190 ? 19.327 3.441 -15.246 1.00 87.31 190 ARG A C 1
ATOM 1446 O O . ARG A 1 190 ? 20.550 3.366 -15.271 1.00 87.31 190 ARG A O 1
ATOM 1453 N N . ASN A 1 191 ? 18.613 3.316 -14.128 1.00 79.69 191 ASN A N 1
ATOM 1454 C CA . ASN A 1 191 ? 19.186 3.090 -12.798 1.00 79.69 191 ASN A CA 1
ATOM 1455 C C . ASN A 1 191 ? 18.984 1.648 -12.289 1.00 79.69 191 ASN A C 1
ATOM 1457 O O . ASN A 1 191 ? 19.256 1.370 -11.122 1.00 79.69 191 ASN A O 1
ATOM 1461 N N . ASP A 1 192 ? 18.468 0.736 -13.122 1.00 80.94 192 ASP A N 1
ATOM 1462 C CA . ASP A 1 192 ? 18.205 -0.646 -12.720 1.00 80.94 192 ASP A CA 1
ATOM 1463 C C . ASP A 1 192 ? 19.471 -1.506 -12.904 1.00 80.94 192 ASP A C 1
ATOM 1465 O O . ASP A 1 192 ? 20.017 -1.572 -14.011 1.00 80.94 192 ASP A O 1
ATOM 1469 N N . PRO A 1 193 ? 19.941 -2.229 -11.867 1.00 77.75 193 PRO A N 1
ATOM 1470 C CA . PRO A 1 193 ? 21.108 -3.108 -11.979 1.00 77.75 193 PRO A CA 1
ATOM 1471 C C . PRO A 1 193 ? 20.940 -4.234 -13.016 1.00 77.75 193 PRO A C 1
ATOM 1473 O O . PRO A 1 193 ? 21.920 -4.841 -13.445 1.00 77.75 193 PRO A O 1
ATOM 1476 N N . ARG A 1 194 ? 19.707 -4.535 -13.435 1.00 86.12 194 ARG A N 1
ATOM 1477 C CA . ARG A 1 194 ? 19.375 -5.571 -14.422 1.00 86.12 194 ARG A CA 1
ATOM 1478 C C . ARG A 1 194 ? 19.355 -5.054 -15.862 1.00 86.12 194 ARG A C 1
ATOM 1480 O O . ARG A 1 194 ? 19.136 -5.849 -16.775 1.00 86.12 194 ARG A O 1
ATOM 1487 N N . LEU A 1 195 ? 19.636 -3.772 -16.099 1.00 89.12 195 LEU A N 1
ATOM 1488 C CA . LEU A 1 195 ? 19.711 -3.176 -17.438 1.00 89.12 195 LEU A CA 1
ATOM 1489 C C . LEU A 1 195 ? 20.641 -3.954 -18.392 1.00 89.12 195 LEU A C 1
ATOM 1491 O O . LEU A 1 195 ? 20.331 -4.137 -19.569 1.00 89.12 195 LEU A O 1
ATOM 1495 N N . ALA A 1 196 ? 21.743 -4.502 -17.873 1.00 87.38 196 ALA A N 1
ATOM 1496 C CA . ALA A 1 196 ? 22.666 -5.330 -18.649 1.00 87.38 196 ALA A CA 1
ATOM 1497 C C . ALA A 1 196 ? 22.010 -6.612 -19.206 1.00 87.38 196 ALA A C 1
ATOM 1499 O O . ALA A 1 196 ? 22.365 -7.067 -20.293 1.00 87.38 196 ALA A O 1
ATOM 1500 N N . ALA A 1 197 ? 21.046 -7.197 -18.487 1.00 87.75 197 ALA A N 1
ATOM 1501 C CA . ALA A 1 197 ? 20.298 -8.364 -18.958 1.00 87.75 197 ALA A CA 1
ATOM 1502 C C . ALA A 1 197 ? 19.318 -7.992 -20.082 1.00 87.75 197 ALA A C 1
ATOM 1504 O O . ALA A 1 197 ? 19.204 -8.727 -21.062 1.00 87.75 197 ALA A O 1
ATOM 1505 N N . LEU A 1 198 ? 18.674 -6.825 -19.975 1.00 90.62 198 LEU A N 1
ATOM 1506 C CA . LEU A 1 198 ? 17.835 -6.245 -21.029 1.00 90.62 198 LEU A CA 1
ATOM 1507 C C . LEU A 1 198 ? 18.638 -6.028 -22.315 1.00 90.62 198 LEU A C 1
ATOM 1509 O O . LEU A 1 198 ? 18.225 -6.470 -23.384 1.00 90.62 198 LEU A O 1
ATOM 1513 N N . ARG A 1 199 ? 19.838 -5.452 -22.212 1.00 92.69 199 ARG A N 1
ATOM 1514 C CA . ARG A 1 199 ? 20.729 -5.257 -23.362 1.00 92.69 199 ARG A CA 1
ATOM 1515 C C . ARG A 1 199 ? 21.081 -6.573 -24.067 1.00 92.69 199 ARG A C 1
ATOM 1517 O O . ARG A 1 199 ? 21.007 -6.643 -25.288 1.00 92.69 199 ARG A O 1
ATOM 1524 N N . LYS A 1 200 ? 21.408 -7.626 -23.309 1.00 92.06 200 LYS A N 1
ATOM 1525 C CA . LYS A 1 200 ? 21.741 -8.960 -23.852 1.00 92.06 200 LYS A CA 1
ATOM 1526 C C . LYS A 1 200 ? 20.583 -9.645 -24.581 1.00 92.06 200 LYS A C 1
ATOM 1528 O O . LYS A 1 200 ? 20.822 -10.601 -25.310 1.00 92.06 200 LYS A O 1
ATOM 1533 N N . SER A 1 201 ? 19.347 -9.199 -24.364 1.00 91.69 201 SER A N 1
ATOM 1534 C CA . SER A 1 201 ? 18.175 -9.773 -25.032 1.00 91.69 201 SER A CA 1
ATOM 1535 C C . SER A 1 201 ? 17.970 -9.271 -26.463 1.00 91.69 201 SER A C 1
ATOM 1537 O O . SER A 1 201 ? 17.211 -9.885 -27.209 1.00 91.69 201 SER A O 1
ATOM 1539 N N . ILE A 1 202 ? 18.643 -8.184 -26.859 1.00 93.38 202 ILE A N 1
ATOM 1540 C CA . ILE A 1 202 ? 18.541 -7.637 -28.213 1.00 93.38 202 ILE A CA 1
ATOM 1541 C C . ILE A 1 202 ? 19.472 -8.419 -29.158 1.00 93.38 202 ILE A C 1
ATOM 1543 O O . ILE A 1 202 ? 20.668 -8.524 -28.876 1.00 93.38 202 ILE A O 1
ATOM 1547 N N . PRO A 1 203 ? 18.964 -8.945 -30.291 1.00 93.62 203 PRO A N 1
ATOM 1548 C CA . PRO A 1 203 ? 19.789 -9.576 -31.320 1.00 93.62 203 PRO A CA 1
ATOM 1549 C C . PRO A 1 203 ? 20.868 -8.627 -31.861 1.00 93.62 203 PRO A C 1
ATOM 1551 O O . PRO A 1 203 ? 20.619 -7.436 -32.031 1.00 93.62 203 PRO A O 1
ATOM 1554 N N . ALA A 1 204 ? 22.049 -9.150 -32.206 1.00 92.06 204 ALA A N 1
ATOM 1555 C CA . ALA A 1 204 ? 23.175 -8.339 -32.693 1.00 92.06 204 ALA A CA 1
ATOM 1556 C C . ALA A 1 204 ? 22.835 -7.503 -33.947 1.00 92.06 204 ALA A C 1
ATOM 1558 O O . ALA A 1 204 ? 23.294 -6.373 -34.099 1.00 92.06 204 ALA A O 1
ATOM 1559 N N . GLU A 1 205 ? 21.971 -8.032 -34.814 1.00 92.06 205 GLU A N 1
ATOM 1560 C CA . GLU A 1 205 ? 21.434 -7.359 -36.006 1.00 92.06 205 GLU A CA 1
ATOM 1561 C C . GLU A 1 205 ? 20.579 -6.117 -35.694 1.00 92.06 205 GLU A C 1
ATOM 1563 O O . GLU A 1 205 ? 20.408 -5.245 -36.546 1.00 92.06 205 GLU A O 1
ATOM 1568 N N . ALA A 1 206 ? 20.081 -5.999 -34.461 1.00 93.94 206 ALA A N 1
ATOM 1569 C CA . ALA A 1 206 ? 19.284 -4.878 -33.986 1.00 93.94 206 ALA A CA 1
ATOM 1570 C C . ALA A 1 206 ? 20.088 -3.890 -33.109 1.00 93.94 206 ALA A C 1
ATOM 1572 O O . ALA A 1 206 ? 19.500 -3.142 -32.324 1.00 93.94 206 ALA A O 1
ATOM 1573 N N . GLY A 1 207 ? 21.419 -3.852 -33.256 1.00 91.88 207 GLY A N 1
ATOM 1574 C CA . GLY A 1 207 ? 22.338 -3.105 -32.386 1.00 91.88 207 GLY A CA 1
ATOM 1575 C C . GLY A 1 207 ? 22.035 -1.610 -32.208 1.00 91.88 207 GLY A C 1
ATOM 1576 O O . GLY A 1 207 ? 22.110 -1.106 -31.097 1.00 91.88 207 GLY A O 1
ATOM 1577 N N . ASP A 1 208 ? 21.603 -0.887 -33.241 1.00 93.88 208 ASP A N 1
ATOM 1578 C CA . ASP A 1 208 ? 21.216 0.537 -33.142 1.00 93.88 208 ASP A CA 1
ATOM 1579 C C . ASP A 1 208 ? 19.843 0.793 -32.499 1.00 93.88 208 ASP A C 1
ATOM 1581 O O . ASP A 1 208 ? 19.403 1.941 -32.480 1.00 93.88 208 ASP A O 1
ATOM 1585 N N . LEU A 1 209 ? 19.155 -0.229 -31.973 1.00 95.12 209 LEU A N 1
ATOM 1586 C CA . LEU A 1 209 ? 18.097 -0.011 -30.974 1.00 95.12 209 LEU A CA 1
ATOM 1587 C C . LEU A 1 209 ? 18.679 0.280 -29.582 1.00 95.12 209 LEU A C 1
ATOM 1589 O O . LEU A 1 209 ? 17.962 0.788 -28.719 1.00 95.12 209 LEU A O 1
ATOM 1593 N N . ILE A 1 210 ? 19.954 -0.051 -29.354 1.00 94.31 210 ILE A N 1
ATOM 1594 C CA . ILE A 1 210 ? 20.659 0.219 -28.104 1.00 94.31 210 ILE A CA 1
ATOM 1595 C C . ILE A 1 210 ? 21.104 1.692 -28.120 1.00 94.31 210 ILE A C 1
ATOM 1597 O O . ILE A 1 210 ? 21.816 2.107 -29.039 1.00 94.31 210 ILE A O 1
ATOM 1601 N N . PRO A 1 211 ? 20.720 2.501 -27.115 1.00 94.56 211 PRO A N 1
ATOM 1602 C CA . PRO A 1 211 ? 21.173 3.880 -27.003 1.00 94.56 211 PRO A CA 1
ATOM 1603 C C . PRO A 1 211 ? 22.700 3.988 -26.959 1.00 94.56 211 PRO A C 1
ATOM 1605 O O . PRO A 1 211 ? 23.368 3.186 -26.310 1.00 94.56 211 PRO A O 1
ATOM 1608 N N . ALA A 1 212 ? 23.253 5.045 -27.559 1.00 91.38 212 ALA A N 1
ATOM 1609 C CA . ALA A 1 212 ? 24.702 5.270 -27.612 1.00 91.38 212 ALA A CA 1
ATOM 1610 C C . ALA A 1 212 ? 25.372 5.317 -26.224 1.00 91.38 212 ALA A C 1
ATOM 1612 O O . ALA A 1 212 ? 26.503 4.872 -26.071 1.00 91.38 212 ALA A O 1
ATOM 1613 N N . TRP A 1 213 ? 24.660 5.794 -25.196 1.00 89.62 213 TRP A N 1
ATOM 1614 C CA . TRP A 1 213 ? 25.160 5.827 -23.815 1.00 89.62 213 TRP A CA 1
ATOM 1615 C C . TRP A 1 213 ? 25.353 4.433 -23.193 1.00 89.62 213 TRP A C 1
ATOM 1617 O O . TRP A 1 213 ? 25.961 4.316 -22.135 1.00 89.62 213 TRP A O 1
ATOM 1627 N N . MET A 1 214 ? 24.833 3.387 -23.839 1.00 87.75 214 MET A N 1
ATOM 1628 C CA . MET A 1 214 ? 24.894 1.990 -23.408 1.00 87.75 214 MET A CA 1
ATOM 1629 C C . MET A 1 214 ? 25.910 1.150 -24.200 1.00 87.75 214 MET A C 1
ATOM 1631 O O . MET A 1 214 ? 25.932 -0.073 -24.036 1.00 87.75 214 MET A O 1
ATOM 1635 N N . GLY A 1 215 ? 26.701 1.781 -25.077 1.00 79.25 215 GLY A N 1
ATOM 1636 C CA . GLY A 1 215 ? 27.668 1.124 -25.959 1.00 79.25 215 GLY A CA 1
ATOM 1637 C C . GLY A 1 215 ? 28.706 0.250 -25.240 1.00 79.25 215 GLY A C 1
ATOM 1638 O O . GLY A 1 215 ? 28.896 0.332 -24.027 1.00 79.25 215 GLY A O 1
ATOM 1639 N N . ASP A 1 216 ? 29.375 -0.610 -26.012 1.00 59.50 216 ASP A N 1
ATOM 1640 C CA . ASP A 1 216 ? 30.359 -1.614 -25.562 1.00 59.50 216 ASP A CA 1
ATOM 1641 C C . ASP A 1 216 ? 31.674 -1.057 -24.993 1.00 59.50 216 ASP A C 1
ATOM 1643 O O . ASP A 1 216 ? 32.574 -1.827 -24.666 1.00 59.50 216 ASP A O 1
ATOM 1647 N N . ASP A 1 217 ? 31.773 0.248 -24.743 1.00 48.91 217 ASP A N 1
ATOM 1648 C CA . ASP A 1 217 ? 32.961 0.879 -24.150 1.00 48.91 217 ASP A CA 1
ATOM 1649 C C . ASP A 1 217 ? 33.167 0.519 -22.658 1.00 48.91 217 ASP A C 1
ATOM 1651 O O . ASP A 1 217 ? 33.948 1.140 -21.943 1.00 48.91 217 ASP A O 1
ATOM 1655 N N . SER A 1 218 ? 32.510 -0.536 -22.164 1.00 46.03 218 SER A N 1
ATOM 1656 C CA . SER A 1 218 ? 32.640 -1.046 -20.792 1.00 46.03 218 SER A CA 1
ATOM 1657 C C . SER A 1 218 ? 33.884 -1.918 -20.560 1.00 46.03 218 SER A C 1
ATOM 1659 O O . SER A 1 218 ? 34.034 -2.463 -19.467 1.00 46.03 218 SER A O 1
ATOM 1661 N N . SER A 1 219 ? 34.786 -2.066 -21.538 1.00 48.78 219 SER A N 1
ATOM 1662 C CA . SER A 1 219 ? 36.139 -2.597 -21.289 1.00 48.78 219 SER A CA 1
ATOM 1663 C C . SER A 1 219 ? 37.146 -1.520 -20.864 1.00 48.78 219 SER A C 1
ATOM 1665 O O . SER A 1 219 ? 38.287 -1.852 -20.552 1.00 48.78 219 SER A O 1
ATOM 1667 N N . GLY A 1 220 ? 36.749 -0.245 -20.809 1.00 42.53 220 GLY A N 1
ATOM 1668 C CA . GLY A 1 220 ? 37.563 0.843 -20.275 1.00 42.53 220 GLY A CA 1
ATOM 1669 C C . GLY A 1 220 ? 36.829 1.543 -19.142 1.00 42.53 220 GLY A C 1
ATOM 1670 O O . GLY A 1 220 ? 35.902 2.296 -19.399 1.00 42.53 220 GLY A O 1
ATOM 1671 N N . SER A 1 221 ? 37.229 1.250 -17.901 1.00 47.75 221 SER A N 1
ATOM 1672 C CA . SER A 1 221 ? 36.985 2.046 -16.687 1.00 47.75 221 SER A CA 1
ATOM 1673 C C . SER A 1 221 ? 35.882 3.110 -16.804 1.00 47.75 221 SER A C 1
ATOM 1675 O O . SER A 1 221 ? 36.157 4.293 -17.021 1.00 47.75 221 SER A O 1
ATOM 1677 N N . LEU A 1 222 ? 34.630 2.710 -16.572 1.00 47.28 222 LEU A N 1
ATOM 1678 C CA . LEU A 1 222 ? 33.678 3.645 -15.988 1.00 47.28 222 LEU A CA 1
ATOM 1679 C C . LEU A 1 222 ? 34.335 4.143 -14.701 1.00 47.28 222 LEU A C 1
ATOM 1681 O O . LEU A 1 222 ? 34.509 3.375 -13.754 1.00 47.28 222 LEU A O 1
ATOM 1685 N N . HIS A 1 223 ? 34.763 5.404 -14.709 1.00 48.78 223 HIS A N 1
ATOM 1686 C CA . HIS A 1 223 ? 35.003 6.167 -13.499 1.00 48.78 223 HIS A CA 1
ATOM 1687 C C . HIS A 1 223 ? 33.696 6.156 -12.712 1.00 48.78 223 HIS A C 1
ATOM 1689 O O . HIS A 1 223 ? 32.838 7.023 -12.856 1.00 48.78 223 HIS A O 1
ATOM 1695 N N . ASP A 1 224 ? 33.547 5.120 -11.901 1.00 54.25 224 ASP A N 1
ATOM 1696 C CA . ASP A 1 224 ? 32.754 5.133 -10.697 1.00 54.25 224 ASP A CA 1
ATOM 1697 C C . ASP A 1 224 ? 33.343 6.317 -9.902 1.00 54.25 224 ASP A C 1
ATOM 1699 O O . ASP A 1 224 ? 34.438 6.255 -9.351 1.00 54.25 224 ASP A O 1
ATOM 1703 N N . SER A 1 225 ? 32.740 7.499 -10.042 1.00 66.44 225 SER A N 1
ATOM 1704 C CA . SER A 1 225 ? 33.156 8.721 -9.338 1.00 66.44 225 SER A CA 1
ATOM 1705 C C . SER A 1 225 ? 32.476 8.822 -7.973 1.00 66.44 225 SER A C 1
ATOM 1707 O O . SER A 1 225 ? 32.674 9.787 -7.232 1.00 66.44 225 SER A O 1
ATOM 1709 N N . GLY A 1 226 ? 31.684 7.803 -7.627 1.00 85.69 226 GLY A N 1
ATOM 1710 C CA . GLY A 1 226 ? 31.000 7.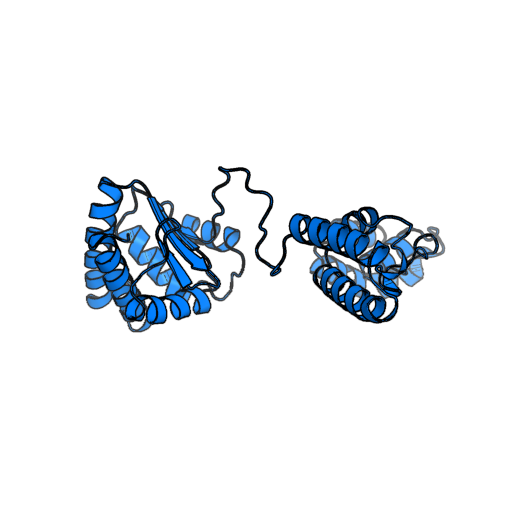696 -6.356 1.00 85.69 226 GLY A CA 1
ATOM 1711 C C . GLY A 1 226 ? 31.968 7.541 -5.175 1.00 85.69 226 GLY A C 1
ATOM 1712 O O . GLY A 1 226 ? 33.122 7.121 -5.336 1.00 85.69 226 GLY A O 1
ATOM 1713 N N . PRO A 1 227 ? 31.504 7.842 -3.951 1.00 89.81 227 PRO A N 1
ATOM 1714 C CA . PRO A 1 227 ? 32.257 7.639 -2.712 1.00 89.81 227 PRO A CA 1
ATOM 1715 C C . PRO A 1 227 ? 32.858 6.230 -2.596 1.00 89.81 227 PRO A C 1
ATOM 1717 O O . PRO A 1 227 ? 34.015 6.070 -2.210 1.00 89.81 227 PRO A O 1
ATOM 1720 N N . ALA A 1 228 ? 32.117 5.198 -3.010 1.00 85.81 228 ALA A N 1
ATOM 1721 C CA . ALA A 1 228 ? 32.574 3.809 -2.967 1.00 85.81 228 ALA A CA 1
ATOM 1722 C C . ALA A 1 228 ? 33.807 3.530 -3.840 1.00 85.81 228 ALA A C 1
ATOM 1724 O O . ALA A 1 228 ? 34.632 2.681 -3.497 1.00 85.81 228 ALA A O 1
ATOM 1725 N N . ALA A 1 229 ? 33.950 4.223 -4.960 1.00 86.56 229 ALA A N 1
ATOM 1726 C CA . ALA A 1 229 ? 35.058 4.021 -5.876 1.00 86.56 229 ALA A CA 1
ATOM 1727 C C . ALA A 1 229 ? 36.282 4.849 -5.513 1.00 86.56 229 ALA A C 1
ATOM 1729 O O . ALA A 1 229 ? 37.388 4.316 -5.545 1.00 86.56 229 ALA A O 1
ATOM 1730 N N . ARG A 1 230 ? 36.082 6.089 -5.049 1.00 90.94 230 ARG A N 1
ATOM 1731 C CA . ARG A 1 230 ? 37.152 6.882 -4.424 1.00 90.94 230 ARG A CA 1
ATOM 1732 C C . ARG A 1 230 ? 37.757 6.139 -3.230 1.00 90.94 230 ARG A C 1
ATOM 1734 O O . ARG A 1 230 ? 38.972 6.012 -3.136 1.00 90.94 230 ARG A O 1
ATOM 1741 N N . ALA A 1 231 ? 36.916 5.521 -2.396 1.00 92.06 231 ALA A N 1
ATOM 1742 C CA . ALA A 1 231 ? 37.351 4.677 -1.282 1.00 92.06 231 ALA A CA 1
ATOM 1743 C C . ALA A 1 231 ? 38.191 3.479 -1.732 1.00 92.06 231 ALA A C 1
ATOM 1745 O O . ALA A 1 231 ? 39.231 3.193 -1.146 1.00 92.06 231 ALA A O 1
ATOM 1746 N N . LYS A 1 232 ? 37.766 2.777 -2.785 1.00 91.00 232 LYS A N 1
ATOM 1747 C CA . LYS A 1 232 ? 38.526 1.646 -3.333 1.00 91.00 232 LYS A CA 1
ATOM 1748 C C . LYS A 1 232 ? 39.843 2.083 -3.966 1.00 91.00 232 LYS A C 1
ATOM 1750 O O . LYS A 1 232 ? 40.822 1.367 -3.807 1.00 91.00 232 LYS A O 1
ATOM 1755 N N . ALA A 1 233 ? 39.871 3.230 -4.643 1.00 91.69 233 ALA A N 1
ATOM 1756 C CA . ALA A 1 233 ? 41.088 3.786 -5.225 1.00 91.69 233 ALA A CA 1
ATOM 1757 C C . ALA A 1 233 ? 42.105 4.139 -4.129 1.00 91.69 233 ALA A C 1
ATOM 1759 O O . ALA A 1 233 ? 43.243 3.688 -4.192 1.00 91.69 233 ALA A O 1
ATOM 1760 N N . LEU A 1 234 ? 41.667 4.828 -3.069 1.00 92.25 234 LEU A N 1
ATOM 1761 C CA . LEU A 1 234 ? 42.507 5.144 -1.908 1.00 92.25 234 LEU A CA 1
ATOM 1762 C C . LEU A 1 234 ? 43.003 3.894 -1.175 1.00 92.25 234 LEU A C 1
ATOM 1764 O O . LEU A 1 234 ? 44.129 3.869 -0.690 1.00 92.25 234 LEU A O 1
ATOM 1768 N N . LEU A 1 235 ? 42.179 2.847 -1.083 1.00 91.88 235 LEU A N 1
ATOM 1769 C CA . LEU A 1 235 ? 42.562 1.570 -0.471 1.00 91.88 235 LEU A CA 1
ATOM 1770 C C . LEU A 1 235 ? 43.475 0.709 -1.359 1.00 91.88 235 LEU A C 1
ATOM 1772 O O . LEU A 1 235 ? 44.036 -0.264 -0.857 1.00 91.88 235 LEU A O 1
ATOM 1776 N N . ALA A 1 236 ? 43.600 1.035 -2.647 1.00 92.62 236 ALA A N 1
ATOM 1777 C CA . ALA A 1 236 ? 44.442 0.322 -3.604 1.00 92.62 236 ALA A CA 1
ATOM 1778 C C . ALA A 1 236 ? 45.843 0.939 -3.768 1.00 92.62 236 ALA A C 1
ATOM 1780 O O . ALA A 1 236 ? 46.700 0.299 -4.377 1.00 92.62 236 ALA A O 1
ATOM 1781 N N . LEU A 1 237 ? 46.080 2.147 -3.239 1.00 92.00 237 LEU A N 1
ATOM 1782 C CA . LEU A 1 237 ? 47.410 2.762 -3.191 1.00 92.00 237 LEU A CA 1
ATOM 1783 C C . LEU A 1 237 ? 48.370 1.943 -2.314 1.00 92.00 237 LEU A C 1
ATOM 1785 O O . LEU A 1 237 ? 47.950 1.242 -1.388 1.00 92.00 237 LEU A O 1
ATOM 1789 N N . ALA A 1 238 ? 49.669 2.044 -2.601 1.00 90.62 238 ALA A N 1
ATOM 1790 C CA . ALA A 1 238 ? 50.702 1.470 -1.747 1.00 90.62 238 ALA A CA 1
ATOM 1791 C C . ALA A 1 238 ? 50.708 2.157 -0.366 1.00 90.62 238 ALA A C 1
ATOM 1793 O O . ALA A 1 238 ? 50.290 3.306 -0.227 1.00 90.62 238 ALA A O 1
ATOM 1794 N N . ALA A 1 239 ? 51.149 1.448 0.678 1.00 89.00 239 ALA A N 1
ATOM 1795 C CA . ALA A 1 239 ? 51.023 1.914 2.066 1.00 89.00 239 ALA A CA 1
ATOM 1796 C C . ALA A 1 239 ? 51.765 3.237 2.346 1.00 89.00 239 ALA A C 1
ATOM 1798 O O . ALA A 1 239 ? 51.350 4.005 3.209 1.00 89.00 239 ALA A O 1
ATOM 1799 N N . ASP A 1 240 ? 52.842 3.498 1.613 1.00 89.62 240 ASP A N 1
ATOM 1800 C CA . ASP A 1 240 ? 53.645 4.719 1.641 1.00 89.62 240 ASP A CA 1
ATOM 1801 C C . ASP A 1 240 ? 53.009 5.886 0.866 1.00 89.62 240 ASP A C 1
ATOM 1803 O O . ASP A 1 240 ? 53.185 7.038 1.252 1.00 89.62 240 ASP A O 1
ATOM 1807 N N . GLU A 1 241 ? 52.204 5.605 -0.161 1.00 90.44 241 GLU A N 1
ATOM 1808 C CA . GLU A 1 241 ? 51.473 6.611 -0.953 1.00 90.44 241 GLU A CA 1
ATOM 1809 C C . GLU A 1 241 ? 50.079 6.935 -0.381 1.00 90.44 241 GLU A C 1
ATOM 1811 O O . GLU A 1 241 ? 49.431 7.901 -0.786 1.00 90.44 241 GLU A O 1
ATOM 1816 N N . GLN A 1 242 ? 49.598 6.123 0.563 1.00 92.19 242 GLN A N 1
ATOM 1817 C CA . GLN A 1 242 ? 48.236 6.195 1.088 1.00 92.19 242 GLN A CA 1
ATOM 1818 C C . GLN A 1 242 ? 48.049 7.249 2.195 1.00 92.19 242 GLN A C 1
ATOM 1820 O O . GLN A 1 242 ? 46.940 7.759 2.352 1.00 92.19 242 GLN A O 1
ATOM 1825 N N . ALA A 1 243 ? 49.090 7.584 2.964 1.00 90.62 243 ALA A N 1
ATOM 1826 C CA . ALA A 1 243 ? 48.957 8.346 4.213 1.00 90.62 243 ALA A CA 1
ATOM 1827 C C . ALA A 1 243 ? 48.361 9.757 4.027 1.00 90.62 243 ALA A C 1
ATOM 1829 O O . ALA A 1 243 ? 47.371 10.101 4.677 1.00 90.62 243 ALA A O 1
ATOM 1830 N N . ASP A 1 244 ? 48.918 10.553 3.111 1.00 91.56 244 ASP A N 1
ATOM 1831 C CA . ASP A 1 244 ? 48.485 11.941 2.902 1.00 91.56 244 ASP A CA 1
ATOM 1832 C C . ASP A 1 244 ? 47.087 12.045 2.258 1.00 91.56 244 ASP A C 1
ATOM 1834 O O . ASP A 1 244 ? 46.249 12.789 2.782 1.00 91.56 244 ASP A O 1
ATOM 1838 N N . PRO A 1 245 ? 46.759 11.289 1.186 1.00 91.94 245 PRO A N 1
ATOM 1839 C CA . PRO A 1 245 ? 45.415 11.309 0.607 1.00 91.94 245 PRO A CA 1
ATOM 1840 C C . PRO A 1 245 ? 44.340 10.817 1.582 1.00 91.94 245 PRO A C 1
ATOM 1842 O O . PRO A 1 245 ? 43.240 11.369 1.638 1.00 91.94 245 PRO A O 1
ATOM 1845 N N . LEU A 1 246 ? 44.653 9.794 2.384 1.00 92.69 246 LEU A N 1
ATOM 1846 C CA . LEU A 1 246 ? 43.696 9.205 3.316 1.00 92.69 246 LEU A CA 1
ATOM 1847 C C . LEU A 1 246 ? 43.400 10.154 4.488 1.00 92.69 246 LEU A C 1
ATOM 1849 O O . LEU A 1 246 ? 42.239 10.289 4.864 1.00 92.69 246 LEU A O 1
ATOM 1853 N N . LEU A 1 247 ? 44.389 10.899 4.996 1.00 93.88 247 LEU A N 1
ATOM 1854 C CA . LEU A 1 247 ? 44.159 11.950 5.998 1.00 93.88 247 LEU A CA 1
ATOM 1855 C C . LEU A 1 247 ? 43.299 13.108 5.466 1.00 93.88 247 LEU A C 1
ATOM 1857 O O . LEU A 1 247 ? 42.483 13.656 6.210 1.00 93.88 247 LEU A O 1
ATOM 1861 N N . GLN A 1 248 ? 43.459 13.477 4.191 1.00 95.31 248 GLN A N 1
ATOM 1862 C CA . GLN A 1 248 ? 42.702 14.575 3.582 1.00 95.31 248 GLN A CA 1
ATOM 1863 C C . GLN A 1 248 ? 41.254 14.189 3.252 1.00 95.31 248 GLN A C 1
ATOM 1865 O O . GLN A 1 248 ? 40.337 14.976 3.494 1.00 95.31 248 GLN A O 1
ATOM 1870 N N . GLU A 1 249 ? 41.030 12.988 2.713 1.00 94.25 249 GLU A N 1
ATOM 1871 C CA . GLU A 1 249 ? 39.723 12.592 2.178 1.00 94.25 249 GLU A CA 1
ATOM 1872 C C . GLU A 1 249 ? 38.877 11.737 3.132 1.00 94.25 249 GLU A C 1
ATOM 1874 O O . GLU A 1 249 ? 37.651 11.716 2.998 1.00 94.25 249 GLU A O 1
ATOM 1879 N N . ALA A 1 250 ? 39.464 11.052 4.122 1.00 93.75 250 ALA A N 1
ATOM 1880 C CA . ALA A 1 250 ? 38.712 10.115 4.962 1.00 93.75 250 ALA A CA 1
ATOM 1881 C C . ALA A 1 250 ? 37.490 10.725 5.685 1.00 93.75 250 ALA A C 1
ATOM 1883 O O . ALA A 1 250 ? 36.447 10.066 5.697 1.00 93.75 250 ALA A O 1
ATOM 1884 N N . PRO A 1 251 ? 37.525 11.949 6.256 1.00 94.12 251 PRO A N 1
ATOM 1885 C CA . PRO A 1 251 ? 36.381 12.477 7.006 1.00 94.12 251 PRO A CA 1
ATOM 1886 C C . PRO A 1 251 ? 35.130 12.727 6.151 1.00 94.12 251 PRO A C 1
ATOM 1888 O O . PRO A 1 251 ? 34.011 12.467 6.602 1.00 94.12 251 PRO A O 1
ATOM 1891 N N . SER A 1 252 ? 35.299 13.238 4.926 1.00 94.69 252 SER A N 1
ATOM 1892 C CA . SER A 1 252 ? 34.187 13.453 3.991 1.00 94.69 252 SER A CA 1
ATOM 1893 C C . SER A 1 252 ? 33.730 12.128 3.389 1.00 94.69 252 SER A C 1
ATOM 1895 O O . SER A 1 252 ? 32.535 11.840 3.360 1.00 94.69 252 SER A O 1
ATOM 1897 N N . LEU A 1 253 ? 34.679 11.270 3.019 1.00 95.31 253 LEU A N 1
ATOM 1898 C CA . LEU A 1 253 ? 34.400 10.000 2.369 1.00 95.31 253 LEU A CA 1
ATOM 1899 C C . LEU A 1 253 ? 33.688 9.003 3.291 1.00 95.31 253 LEU A C 1
ATOM 1901 O O . LEU A 1 253 ? 32.757 8.334 2.858 1.00 95.31 253 LEU A O 1
ATOM 1905 N N . VAL A 1 254 ? 34.050 8.935 4.576 1.00 95.62 254 VAL A N 1
ATOM 1906 C CA . VAL A 1 254 ? 33.345 8.103 5.568 1.00 95.62 254 VAL A CA 1
ATOM 1907 C C . VAL A 1 254 ? 31.896 8.560 5.733 1.00 95.62 254 VAL A C 1
ATOM 1909 O O . VAL A 1 254 ? 30.997 7.723 5.797 1.00 95.62 254 VAL A O 1
ATOM 1912 N N . ARG A 1 255 ? 31.639 9.873 5.758 1.00 94.94 255 ARG A N 1
ATOM 1913 C CA . ARG A 1 255 ? 30.274 10.410 5.854 1.00 94.94 255 ARG A CA 1
ATOM 1914 C C . ARG A 1 255 ? 29.436 10.031 4.633 1.00 94.94 255 ARG A C 1
ATOM 1916 O O . ARG A 1 255 ? 28.307 9.573 4.802 1.00 94.94 255 ARG A O 1
ATOM 1923 N N . ASP A 1 256 ? 30.004 10.182 3.441 1.00 93.50 256 ASP A N 1
ATOM 1924 C CA . ASP A 1 256 ? 29.341 9.846 2.181 1.00 93.50 256 ASP A CA 1
ATOM 1925 C C . ASP A 1 256 ? 29.090 8.330 2.059 1.00 93.50 256 ASP A C 1
ATOM 1927 O O . ASP A 1 256 ? 28.024 7.890 1.642 1.00 93.50 256 ASP A O 1
ATOM 1931 N N . LEU A 1 257 ? 30.031 7.493 2.501 1.00 93.31 257 LEU A N 1
ATOM 1932 C CA . LEU A 1 257 ? 29.843 6.039 2.526 1.00 93.31 257 LEU A CA 1
ATOM 1933 C C . LEU A 1 257 ? 28.753 5.613 3.514 1.00 93.31 257 LEU A C 1
ATOM 1935 O O . LEU A 1 257 ? 28.007 4.673 3.244 1.00 93.31 257 LEU A O 1
ATOM 1939 N N . MET A 1 258 ? 28.639 6.291 4.658 1.00 91.44 258 MET A N 1
ATOM 1940 C CA . MET A 1 258 ? 27.598 5.999 5.643 1.00 91.44 258 MET A CA 1
ATOM 1941 C C . MET A 1 258 ? 26.203 6.394 5.142 1.00 91.44 258 MET A C 1
ATOM 1943 O O . MET A 1 258 ? 25.248 5.669 5.419 1.00 91.44 258 MET A O 1
ATOM 1947 N N . SER A 1 259 ? 26.069 7.478 4.367 1.00 89.69 259 SER A N 1
ATOM 1948 C CA . SER A 1 259 ? 24.786 7.853 3.751 1.00 89.69 259 SER A CA 1
ATOM 1949 C C . SER A 1 259 ? 24.360 6.876 2.645 1.00 89.69 259 SER A C 1
ATOM 1951 O O . SER A 1 259 ? 23.170 6.602 2.498 1.00 89.69 259 SER A O 1
ATOM 1953 N N . GLU A 1 260 ? 25.318 6.261 1.946 1.00 91.50 260 GLU A N 1
ATOM 1954 C CA . GLU A 1 260 ? 25.087 5.194 0.958 1.00 91.50 260 GLU A CA 1
ATOM 1955 C C . GLU A 1 260 ? 24.979 3.782 1.567 1.00 91.50 260 GLU A C 1
ATOM 1957 O O . GLU A 1 260 ? 24.915 2.789 0.841 1.00 91.50 260 GLU A O 1
ATOM 1962 N N . SER A 1 261 ? 24.946 3.656 2.899 1.00 90.50 261 SER A N 1
ATOM 1963 C CA . SER A 1 261 ? 24.890 2.360 3.600 1.00 90.50 261 SER A CA 1
ATOM 1964 C C . SER A 1 261 ? 26.079 1.421 3.301 1.00 90.50 261 SER A C 1
ATOM 1966 O O . SER A 1 261 ? 25.942 0.198 3.333 1.00 90.50 261 SER A O 1
ATOM 1968 N N . ARG A 1 262 ? 27.271 1.975 3.039 1.00 91.94 262 ARG A N 1
ATOM 1969 C CA . ARG A 1 262 ? 28.544 1.263 2.789 1.00 91.94 262 ARG A CA 1
ATOM 1970 C C . ARG A 1 262 ? 29.455 1.255 4.021 1.00 91.94 262 ARG A C 1
ATOM 1972 O O . ARG A 1 262 ? 30.616 1.671 3.973 1.00 91.94 262 ARG A O 1
ATOM 1979 N N . SER A 1 263 ? 28.923 0.780 5.146 1.00 91.06 263 SER A N 1
ATOM 1980 C CA . SER A 1 263 ? 29.630 0.736 6.436 1.00 91.06 263 SER A CA 1
ATOM 1981 C C . SER A 1 263 ? 30.880 -0.156 6.424 1.00 91.06 263 SER A C 1
ATOM 1983 O O . SER A 1 263 ? 31.819 0.086 7.182 1.00 91.06 263 SER A O 1
ATOM 1985 N N . ASP A 1 264 ? 30.934 -1.141 5.526 1.00 93.00 264 ASP A N 1
ATOM 1986 C CA . ASP A 1 264 ? 32.075 -2.032 5.313 1.00 93.00 264 ASP A CA 1
ATOM 1987 C C . ASP A 1 264 ? 33.324 -1.286 4.819 1.00 93.00 264 ASP A C 1
ATOM 1989 O O . ASP A 1 264 ? 34.428 -1.500 5.327 1.00 93.00 264 ASP A O 1
ATOM 1993 N N . LEU A 1 265 ? 33.157 -0.383 3.849 1.00 92.12 265 LEU A N 1
ATOM 1994 C CA . LEU A 1 265 ? 34.248 0.427 3.306 1.00 92.12 265 LEU A CA 1
ATOM 1995 C C . LEU A 1 265 ? 34.656 1.538 4.274 1.00 92.12 265 LEU A C 1
ATOM 1997 O O . LEU A 1 265 ? 35.849 1.780 4.446 1.00 92.12 265 LEU A O 1
ATOM 2001 N N . ALA A 1 266 ? 33.685 2.155 4.953 1.00 93.62 266 ALA A N 1
ATOM 2002 C CA . ALA A 1 266 ? 33.952 3.153 5.985 1.00 93.62 266 ALA A CA 1
ATOM 2003 C C . ALA A 1 266 ? 34.832 2.580 7.111 1.00 93.62 266 ALA A C 1
ATOM 2005 O O . ALA A 1 266 ? 35.838 3.184 7.479 1.00 93.62 266 ALA A O 1
ATOM 2006 N N . ALA A 1 267 ? 34.517 1.374 7.598 1.00 94.12 267 ALA A N 1
ATOM 2007 C CA . ALA A 1 267 ? 35.313 0.696 8.620 1.00 94.12 267 ALA A CA 1
ATOM 2008 C C . ALA A 1 267 ? 36.748 0.393 8.152 1.00 94.12 267 ALA A C 1
ATOM 2010 O O . ALA A 1 267 ? 37.691 0.516 8.931 1.00 94.12 267 ALA A O 1
ATOM 2011 N N . ARG A 1 268 ? 36.935 0.034 6.874 1.00 94.88 268 ARG A N 1
ATOM 2012 C CA . ARG A 1 268 ? 38.268 -0.222 6.300 1.00 94.88 268 ARG A CA 1
ATOM 2013 C C . ARG A 1 268 ? 39.120 1.036 6.183 1.00 94.88 268 ARG A C 1
ATOM 2015 O O . ARG A 1 268 ? 40.321 0.944 6.405 1.00 94.88 268 ARG A O 1
ATOM 2022 N N . ILE A 1 269 ? 38.518 2.178 5.850 1.00 95.38 269 ILE A N 1
ATOM 2023 C CA . ILE A 1 269 ? 39.220 3.470 5.836 1.00 95.38 269 ILE A CA 1
ATOM 2024 C C . ILE A 1 269 ? 39.634 3.854 7.260 1.00 95.38 269 ILE A C 1
ATOM 2026 O O . ILE A 1 269 ? 40.791 4.192 7.482 1.00 95.38 269 ILE A O 1
ATOM 2030 N N . LEU A 1 270 ? 38.727 3.733 8.236 1.00 94.19 270 LEU A N 1
ATOM 2031 C CA . LEU A 1 270 ? 39.016 4.058 9.638 1.00 94.19 270 LEU A CA 1
ATOM 2032 C C . LEU A 1 270 ? 40.102 3.168 10.255 1.00 94.19 270 LEU A C 1
ATOM 2034 O O . LEU A 1 270 ? 40.842 3.631 11.107 1.00 94.19 270 LEU A O 1
ATOM 2038 N N . ALA A 1 271 ? 40.217 1.911 9.823 1.00 94.62 271 ALA A N 1
ATOM 2039 C CA . ALA A 1 271 ? 41.265 1.000 10.288 1.00 94.62 271 ALA A CA 1
ATOM 2040 C C . ALA A 1 271 ? 42.662 1.300 9.705 1.00 94.62 271 ALA A C 1
ATOM 2042 O O . ALA A 1 271 ? 43.630 0.647 10.093 1.00 94.62 271 ALA A O 1
ATOM 2043 N N . ARG A 1 272 ? 42.758 2.209 8.725 1.00 90.75 272 ARG A N 1
ATOM 2044 C CA . ARG A 1 272 ? 44.006 2.621 8.059 1.00 90.75 272 ARG A CA 1
ATOM 2045 C C . ARG A 1 272 ? 44.471 4.026 8.464 1.00 90.75 272 ARG A C 1
ATOM 2047 O O . ARG A 1 272 ? 45.580 4.391 8.083 1.00 90.75 272 ARG A O 1
ATOM 2054 N N . LEU A 1 273 ? 43.634 4.771 9.191 1.00 86.25 273 LEU A N 1
ATOM 2055 C CA . LEU A 1 273 ? 43.995 5.997 9.913 1.00 86.25 273 LEU A CA 1
ATOM 2056 C C . LEU A 1 273 ? 44.706 5.646 11.224 1.00 86.25 273 LEU A C 1
ATOM 2058 O O . LEU A 1 273 ? 45.629 6.401 11.591 1.00 86.25 273 LEU A O 1
#

Secondary structure (DSSP, 8-state):
---HHHHHHHHHHHHHHHHHHHS-TTSHHHHHHHHHHHHHHHHHHHHSSEEEEEEETTEEEETTEE---HHHHHHHHHHHHHTT-SEEEEETT--HHHHHHHHHHHHHS-SS---HHHHHHHHHHTT--SEEES---S-S--TT--SSSSS-HHHHHHHHHHHHHHHHHS-TTTHHHHHHHHHHHHHHTTT-TTHHHHHHTS-GGGGGGS-GGGSSGGGS-----SHHHHHHHHHHS-TTTSHHHHHHHHHHHHHHHHHTT-HHHHHHHHTT-

pLDDT: mean 88.58, std 14.23, range [36.72, 98.44]

Sequence (273 aa):
MVSAAVLDILGNLKAAVAQSRLHPKDSPQVVKTGSDTFESLKAYLDAHPTLVLSTTHSGLTVNGQQLAAAGLEGSLIPVFTAAGVRSIVFRRGATQEELLTFIDAFVRKFWDLKDGRQINQRLLSERVASIDIDKLEDGSDTNGEKAGGLLSLEKAREALVELARLRSSAPEDLRPGLRKIAHVLFDTFRNDPRLAALRKSIPAEAGDLIPAWMGDDSSGSLHDSGPAARAKALLALAADEQADPLLQEAPSLVRDLMSESRSDLAARILARL